Protein AF-A0A949SHT3-F1 (afdb_monomer)

Sequence (248 aa):
MNRPLSLPFLLLLVIAVPVTTPAQQAQDPMMQRMRDAMKKLAQRITDAETQMVNAQAAQLQAEASLKEMTARQEATARQLKDEVTQSKAYKDETQRRIQELEAKLQAKEKSLEQYAEALEKWRQGFEQAKTIALAKEAERIEAVSKALQQERRAAEHERKNREMYALATEILDKYESFGLGTAIMSREPFIGSMRVKFENYINDYGRKVEAAKVKPDAGGSMEPPAAPLPGEAPPVSEPAANVSKPAP

Solvent-accessible surface area (backbone atoms only — not comparable to full-atom values): 15051 Å² total; per-residue (Å²): 138,89,84,82,89,85,86,90,86,91,85,92,85,91,84,91,86,89,88,81,86,80,89,82,73,89,67,58,76,68,60,50,51,52,52,50,50,49,51,53,49,51,48,51,50,53,52,50,52,51,48,50,54,51,51,52,51,50,48,54,51,50,52,50,50,51,55,50,51,51,52,50,51,54,52,50,52,48,52,53,51,52,51,52,52,51,52,50,53,50,50,55,52,48,52,51,51,48,53,53,50,51,53,50,49,54,53,48,51,53,48,48,52,54,50,51,53,48,49,50,51,52,51,51,51,49,52,52,51,50,51,52,51,52,51,50,50,51,52,48,52,51,51,51,52,52,50,52,51,50,52,52,50,50,54,50,49,52,50,28,50,53,51,46,53,55,50,51,50,52,50,51,55,50,50,52,52,48,56,64,57,42,66,76,61,66,86,66,82,85,54,71,71,58,53,54,50,50,53,48,50,52,52,52,51,49,52,50,52,62,66,45,49,84,72,82,68,97,80,67,86,72,73,76,81,79,74,82,80,88,84,79,81,82,82,86,79,85,88,80,88,80,90,84,84,90,85,134

Foldseek 3Di:
DDDDDDDDDDDDDDDDDDDDDDDDDDDDPVVVVVVVVVVVVVVVVVVVVVVVVVVVVVVVVVVVVVVVVVVVVVVVVVVVVVVVVVVVVVVVVVVVVVVVVVVVVVVVVVVVVVVVVVVVVVVVVVVVVVVVVVVVVVVVVVVVVVVVVVVVVVVLLVVLVVQVVVLVVVVVVVVVCCVVVVVVVPPDDDDVVVVVVVVVVCVVSVVSCVVSDDDDPPPPPPPDPDDDDDDDDDDDDDDDDDDDDDDD

Structure (mmCIF, N/CA/C/O backbone):
data_AF-A0A949SHT3-F1
#
_entry.id   AF-A0A949SHT3-F1
#
loop_
_atom_site.group_PDB
_atom_site.id
_atom_site.type_symbol
_atom_site.label_atom_id
_atom_site.label_alt_id
_atom_site.label_comp_id
_atom_site.label_asym_id
_atom_site.label_entity_id
_atom_site.label_seq_id
_atom_site.pdbx_PDB_ins_code
_atom_site.Cartn_x
_atom_site.Cartn_y
_atom_site.Cartn_z
_atom_site.occupancy
_atom_site.B_iso_or_equiv
_atom_site.auth_seq_id
_atom_site.auth_comp_id
_atom_site.auth_asym_id
_atom_site.auth_atom_id
_atom_site.pdbx_PDB_model_num
ATOM 1 N N . MET A 1 1 ? -61.902 25.713 43.209 1.00 40.03 1 MET A N 1
ATOM 2 C CA . MET A 1 1 ? -62.457 25.080 44.423 1.00 40.03 1 MET A CA 1
ATOM 3 C C . MET A 1 1 ? -62.130 25.952 45.612 1.00 40.03 1 MET A C 1
ATOM 5 O O . MET A 1 1 ? -60.984 26.330 45.802 1.00 40.03 1 MET A O 1
ATOM 9 N N . ASN A 1 2 ? -63.190 26.335 46.308 1.00 37.78 2 ASN A N 1
ATOM 10 C CA . ASN A 1 2 ? -63.251 27.364 47.334 1.00 37.78 2 ASN A CA 1
ATOM 11 C C . ASN A 1 2 ? -62.581 26.918 48.636 1.00 37.78 2 ASN A C 1
ATOM 13 O O . ASN A 1 2 ? -62.764 25.766 49.027 1.00 37.78 2 ASN A O 1
ATOM 17 N N . ARG A 1 3 ? -61.948 27.860 49.351 1.00 43.06 3 ARG A N 1
ATOM 18 C CA . ARG A 1 3 ? -62.178 28.098 50.792 1.00 43.06 3 ARG A CA 1
ATOM 19 C C . ARG A 1 3 ? -61.397 29.323 51.304 1.00 43.06 3 ARG A C 1
ATOM 21 O O . ARG A 1 3 ? -60.170 29.285 51.296 1.00 43.06 3 ARG A O 1
ATOM 28 N N . PRO A 1 4 ? -62.083 30.384 51.765 1.00 53.25 4 PRO A N 1
ATOM 29 C CA . PRO A 1 4 ? -61.479 31.468 52.530 1.00 53.25 4 PRO A CA 1
ATOM 30 C C . PRO A 1 4 ? -61.567 31.224 54.051 1.00 53.25 4 PRO A C 1
ATOM 32 O O . PRO A 1 4 ? -62.547 30.680 54.552 1.00 53.25 4 PRO A O 1
ATOM 35 N N . LEU A 1 5 ? -60.487 31.610 54.737 1.00 47.19 5 LEU A N 1
ATOM 36 C CA . LEU A 1 5 ? -60.405 32.458 55.939 1.00 47.19 5 LEU A CA 1
ATOM 37 C C . LEU A 1 5 ? -61.655 32.603 56.847 1.00 47.19 5 LEU A C 1
ATOM 39 O O . LEU A 1 5 ? -62.658 33.129 56.379 1.00 47.19 5 LEU A O 1
ATOM 43 N N . SER A 1 6 ? -61.527 32.318 58.159 1.00 34.62 6 SER A N 1
ATOM 44 C CA . SER A 1 6 ? -62.141 33.124 59.250 1.00 34.62 6 SER A CA 1
ATOM 45 C C . SER A 1 6 ? -61.838 32.597 60.676 1.00 34.62 6 SER A C 1
ATOM 47 O O . SER A 1 6 ? -62.355 31.562 61.091 1.00 34.62 6 SER A O 1
ATOM 49 N N . LEU A 1 7 ? -61.051 33.360 61.439 1.00 38.81 7 LEU A N 1
ATOM 50 C CA . LEU A 1 7 ? -61.211 33.643 62.888 1.00 38.81 7 LEU A CA 1
ATOM 51 C C . LEU A 1 7 ? -62.004 34.982 62.994 1.00 38.81 7 LEU A C 1
ATOM 53 O O . LEU A 1 7 ? -62.161 35.616 61.948 1.00 38.81 7 LEU A O 1
ATOM 57 N N . PRO A 1 8 ? -62.291 35.603 64.163 1.00 59.28 8 PRO A N 1
ATOM 58 C CA . PRO A 1 8 ? -62.768 35.186 65.505 1.00 59.28 8 PRO A CA 1
ATOM 59 C C . PRO A 1 8 ? -63.946 36.085 66.025 1.00 59.28 8 PRO A C 1
ATOM 61 O O . PRO A 1 8 ? -64.179 37.142 65.458 1.00 59.28 8 PRO A O 1
ATOM 64 N N . PHE A 1 9 ? -64.641 35.741 67.128 1.00 36.56 9 PHE A N 1
ATOM 65 C CA . PHE A 1 9 ? -65.381 36.659 68.058 1.00 36.56 9 PHE A CA 1
ATOM 66 C C . PHE A 1 9 ? -66.068 35.789 69.146 1.00 36.56 9 PHE A C 1
ATOM 68 O O . PHE A 1 9 ? -66.702 34.808 68.778 1.00 36.56 9 PHE A O 1
ATOM 75 N N . LEU A 1 10 ? -65.899 35.890 70.474 1.00 32.56 10 LEU A N 1
ATOM 76 C CA . LEU A 1 10 ? -65.920 36.978 71.476 1.00 32.56 10 LEU A CA 1
ATOM 77 C C . LEU A 1 10 ? -67.333 37.494 71.833 1.00 32.56 10 LEU A C 1
ATOM 79 O O . LEU A 1 10 ? -67.873 38.303 71.098 1.00 32.56 10 LEU A O 1
ATOM 83 N N . LEU A 1 11 ? -67.883 37.058 72.983 1.00 34.53 11 LEU A N 1
ATOM 84 C CA . LEU A 1 11 ? -68.642 37.824 74.015 1.00 34.53 11 LEU A CA 1
ATOM 85 C C . LEU A 1 11 ? -69.254 36.815 75.029 1.00 34.53 11 LEU A C 1
ATOM 87 O O . LEU A 1 11 ? -69.928 35.888 74.600 1.00 34.53 11 LEU A O 1
ATOM 91 N N . LEU A 1 12 ? -68.911 36.763 76.326 1.00 29.56 12 LEU A N 1
ATOM 92 C CA . LEU A 1 12 ? -69.086 37.703 77.461 1.00 29.56 12 LEU A CA 1
ATOM 93 C C . LEU A 1 12 ? -70.473 37.615 78.137 1.00 29.56 12 LEU A C 1
ATOM 95 O O . LEU A 1 12 ? -71.438 38.106 77.569 1.00 29.56 12 LEU A O 1
ATOM 99 N N . LEU A 1 13 ? -70.518 37.057 79.366 1.00 34.22 13 LEU A N 1
ATOM 100 C CA . LEU A 1 13 ? -71.330 37.456 80.553 1.00 34.22 13 LEU A CA 1
ATOM 101 C C . LEU A 1 13 ? -71.063 36.434 81.697 1.00 34.22 13 LEU A C 1
ATOM 103 O O . LEU A 1 13 ? -71.426 35.273 81.561 1.00 34.22 13 LEU A O 1
ATOM 107 N N . VAL A 1 14 ? -70.182 36.648 82.685 1.00 39.19 14 VAL A N 1
ATOM 108 C CA . VAL A 1 14 ? -70.292 37.397 83.966 1.00 39.19 14 VAL A CA 1
ATOM 109 C C . VAL A 1 14 ? -71.568 37.133 84.787 1.00 39.19 14 VAL A C 1
ATOM 111 O O . VAL A 1 14 ? -72.645 37.514 84.349 1.00 39.19 14 VAL A O 1
ATOM 114 N N . ILE A 1 15 ? -71.383 36.535 85.984 1.00 40.88 15 ILE A N 1
ATOM 115 C CA . ILE A 1 15 ? -71.994 36.757 87.332 1.00 40.88 15 ILE A CA 1
ATOM 116 C C . ILE A 1 15 ? -71.648 35.491 88.168 1.00 40.88 15 ILE A C 1
ATOM 118 O O . ILE A 1 15 ? -72.120 34.404 87.867 1.00 40.88 15 ILE A O 1
ATOM 122 N N . ALA A 1 16 ? -70.584 35.478 88.983 1.00 35.41 16 ALA A N 1
ATOM 123 C CA . ALA A 1 16 ? -70.500 35.894 90.395 1.00 35.41 16 ALA A CA 1
ATOM 124 C C . ALA A 1 16 ? -71.358 35.058 91.375 1.00 35.41 16 ALA A C 1
ATOM 126 O O . ALA A 1 16 ? -72.564 35.244 91.408 1.00 35.41 16 ALA A O 1
ATOM 127 N N . VAL A 1 17 ? -70.716 34.191 92.183 1.00 41.22 17 VAL A N 1
ATOM 128 C CA . VAL A 1 17 ? -70.760 34.112 93.671 1.00 41.22 17 VAL A CA 1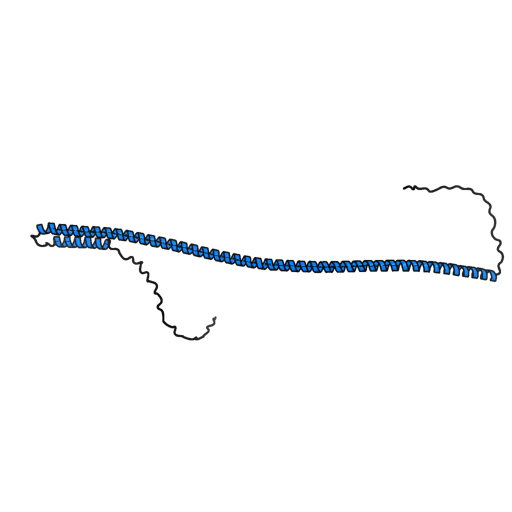
ATOM 129 C C . VAL A 1 17 ? -69.722 33.056 94.142 1.00 41.22 17 VAL A C 1
ATOM 131 O O . VAL A 1 17 ? -69.721 31.941 93.622 1.00 41.22 17 VAL A O 1
ATOM 134 N N . PRO A 1 18 ? -68.816 33.382 95.089 1.00 56.53 18 PRO A N 1
ATOM 135 C CA . PRO A 1 18 ? -67.864 32.449 95.706 1.00 56.53 18 PRO A CA 1
ATOM 136 C C . PRO A 1 18 ? -68.472 31.781 96.956 1.00 56.53 18 PRO A C 1
ATOM 138 O O . PRO A 1 18 ? -69.463 32.291 97.465 1.00 56.53 18 PRO A O 1
ATOM 141 N N . VAL A 1 19 ? -67.862 30.694 97.465 1.00 39.81 19 VAL A N 1
ATOM 142 C CA . VAL A 1 19 ? -67.666 30.349 98.904 1.00 39.81 19 VAL A CA 1
ATOM 143 C C . VAL A 1 19 ? -67.428 28.831 99.103 1.00 39.81 19 VAL A C 1
ATOM 145 O O . VAL A 1 19 ? -68.257 27.987 98.782 1.00 39.81 19 VAL 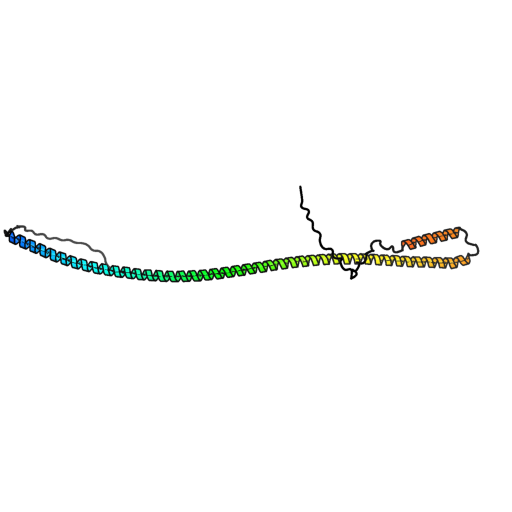A O 1
ATOM 148 N N . THR A 1 20 ? -66.258 28.540 99.691 1.00 34.72 20 THR A N 1
ATOM 149 C CA . THR A 1 20 ? -65.837 27.367 100.500 1.00 34.72 20 THR A CA 1
ATOM 150 C C . THR A 1 20 ? -65.583 25.986 99.873 1.00 34.72 20 THR A C 1
ATOM 152 O O . THR A 1 20 ? -66.475 25.167 99.692 1.00 34.72 20 THR A O 1
ATOM 155 N N . THR A 1 21 ? -64.296 25.656 99.746 1.00 40.47 21 THR A N 1
ATOM 156 C CA . THR A 1 21 ? -63.699 24.382 100.214 1.00 40.47 21 THR A CA 1
ATOM 157 C C . THR A 1 21 ? -63.366 24.481 101.721 1.00 40.47 21 THR A C 1
ATOM 159 O O . THR A 1 21 ? -63.243 25.617 102.184 1.00 40.47 21 THR A O 1
ATOM 162 N N .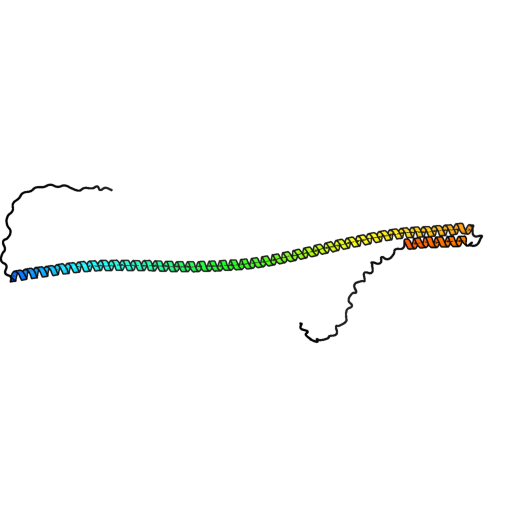 PRO A 1 22 ? -63.050 23.409 102.489 1.00 46.81 22 PRO A N 1
ATOM 163 C CA . PRO A 1 22 ? -63.215 21.961 102.284 1.00 46.81 22 PRO A CA 1
ATOM 164 C C . PRO A 1 22 ? -63.902 21.257 103.490 1.00 46.81 22 PRO A C 1
ATOM 166 O O . PRO A 1 22 ? -63.637 21.575 104.645 1.00 46.81 22 PRO A O 1
ATOM 169 N N . ALA A 1 23 ? -64.702 20.211 103.268 1.00 34.12 23 ALA A N 1
ATOM 170 C CA . ALA A 1 23 ? -65.013 19.254 104.338 1.00 34.12 23 ALA A CA 1
ATOM 171 C C . ALA A 1 23 ? -64.014 18.094 104.258 1.00 34.12 23 ALA A C 1
ATOM 173 O O . ALA A 1 23 ? -64.217 17.093 103.573 1.00 34.12 23 ALA A O 1
ATOM 174 N N . GLN A 1 24 ? -62.888 18.295 104.938 1.00 45.22 24 GLN A N 1
ATOM 175 C CA . GLN A 1 24 ? -61.865 17.298 105.215 1.00 45.22 24 GLN A CA 1
ATOM 176 C C . GLN A 1 24 ? -62.464 16.244 106.159 1.00 45.22 24 GLN A C 1
ATOM 178 O O . GLN A 1 24 ? -62.502 16.427 107.373 1.00 45.22 24 GLN A O 1
ATOM 183 N N . GLN A 1 25 ? -62.970 15.141 105.613 1.00 43.72 25 GLN A N 1
ATOM 184 C CA . GLN A 1 25 ? -63.302 13.971 106.422 1.00 43.72 25 GLN A CA 1
ATOM 185 C C . GLN A 1 25 ? -62.005 13.235 106.753 1.00 43.72 25 GLN A C 1
ATOM 187 O O . GLN A 1 25 ? -61.307 12.753 105.858 1.00 43.72 25 GLN A O 1
ATOM 192 N N . ALA A 1 26 ? -61.685 13.186 108.047 1.00 50.19 26 ALA A N 1
ATOM 193 C CA . ALA A 1 26 ? -60.646 12.342 108.611 1.00 50.19 26 ALA A CA 1
ATOM 194 C C . ALA A 1 26 ? -60.821 10.909 108.084 1.00 50.19 26 ALA A C 1
ATOM 196 O O . ALA A 1 26 ? -61.828 10.253 108.344 1.00 50.19 26 ALA A O 1
ATOM 197 N N . GLN A 1 27 ? -59.864 10.463 107.275 1.00 46.97 27 GLN A N 1
ATOM 198 C CA . GLN A 1 27 ? -59.784 9.094 106.790 1.00 46.97 27 GLN A CA 1
ATOM 199 C C . GLN A 1 27 ? -58.797 8.337 107.661 1.00 46.97 27 GLN A C 1
ATOM 201 O O . GLN A 1 27 ? -57.687 8.812 107.899 1.00 46.97 27 GLN A O 1
ATOM 206 N N . ASP A 1 28 ? -59.188 7.135 108.068 1.00 59.41 28 ASP A N 1
ATOM 207 C CA . ASP A 1 28 ? -58.279 6.166 108.657 1.00 59.41 28 ASP A CA 1
ATOM 208 C C . ASP A 1 28 ? -57.013 6.011 107.791 1.00 59.41 28 ASP A C 1
ATOM 210 O O . ASP A 1 28 ? -57.121 5.769 106.579 1.00 59.41 28 ASP A O 1
ATOM 214 N N . PRO A 1 29 ? -55.805 6.079 108.382 1.00 67.62 29 PRO A N 1
ATOM 215 C CA . PRO A 1 29 ? -54.542 5.967 107.647 1.00 67.62 29 PRO A CA 1
ATOM 216 C C . PRO A 1 29 ? -54.394 4.629 106.895 1.00 67.62 29 PRO A C 1
ATOM 218 O O . PRO A 1 29 ? -53.636 4.532 105.929 1.00 67.62 29 PRO A O 1
ATOM 221 N N . MET A 1 30 ? -55.149 3.596 107.285 1.00 66.06 30 MET A N 1
ATOM 222 C CA . MET A 1 30 ? -55.217 2.303 106.594 1.00 66.06 30 MET A CA 1
ATOM 223 C C . MET A 1 30 ? -56.091 2.346 105.324 1.00 66.06 30 MET A C 1
ATOM 225 O O . MET A 1 30 ? -55.726 1.760 104.304 1.00 66.06 30 MET A O 1
ATOM 229 N N . MET A 1 31 ? -57.200 3.092 105.339 1.00 68.31 31 MET A N 1
ATOM 230 C CA . MET A 1 31 ? -58.106 3.233 104.189 1.00 68.31 31 MET A CA 1
ATOM 231 C C . MET A 1 31 ? -57.528 4.141 103.096 1.00 68.31 31 MET A C 1
ATOM 233 O O . MET A 1 31 ? -57.789 3.911 101.915 1.00 68.31 31 MET A O 1
ATOM 237 N N . GLN A 1 32 ? -56.704 5.132 103.456 1.00 75.31 32 GLN A N 1
ATOM 238 C CA . GLN A 1 32 ? -55.932 5.925 102.487 1.00 75.31 32 GLN A CA 1
ATOM 239 C C . GLN A 1 32 ? -54.897 5.075 101.753 1.00 75.31 32 GLN A C 1
ATOM 241 O O . GLN A 1 32 ? -54.869 5.080 100.526 1.00 75.31 32 GLN A O 1
ATOM 246 N N . ARG A 1 33 ? -54.137 4.246 102.480 1.00 76.19 33 ARG A N 1
ATOM 247 C CA . ARG A 1 33 ? -53.168 3.318 101.877 1.00 76.19 33 ARG A CA 1
ATOM 248 C C . ARG A 1 33 ? -53.819 2.319 100.922 1.00 76.19 33 ARG A C 1
ATOM 250 O O . ARG A 1 33 ? -53.248 2.041 99.876 1.00 76.19 33 ARG A O 1
ATOM 257 N N . MET A 1 34 ? -55.015 1.816 101.239 1.00 78.56 34 MET A N 1
ATOM 258 C CA . MET A 1 34 ? -55.782 0.937 100.344 1.00 78.56 34 MET A CA 1
ATOM 259 C C . MET A 1 34 ? -56.233 1.671 99.072 1.00 78.56 34 MET A C 1
ATOM 261 O O . MET A 1 34 ? -56.155 1.127 97.972 1.00 78.56 34 MET A O 1
ATOM 265 N N . ARG A 1 35 ? -56.670 2.929 99.203 1.00 83.75 35 ARG A N 1
ATOM 266 C CA . ARG A 1 35 ? -57.088 3.767 98.070 1.00 83.75 35 ARG A CA 1
ATOM 267 C C . ARG A 1 35 ? -55.906 4.138 97.175 1.00 83.75 35 ARG A C 1
ATOM 269 O O . ARG A 1 35 ? -56.034 4.103 95.955 1.00 83.75 35 ARG A O 1
ATOM 276 N N . ASP A 1 36 ? -54.756 4.427 97.770 1.00 85.19 36 ASP A N 1
ATOM 277 C CA . ASP A 1 36 ? -53.511 4.693 97.052 1.00 85.19 36 ASP A CA 1
ATOM 278 C C . ASP A 1 36 ? -52.949 3.419 96.408 1.00 85.19 36 ASP A C 1
ATOM 280 O O . ASP A 1 36 ? -52.475 3.469 95.275 1.00 85.19 36 ASP A O 1
ATOM 284 N N . ALA A 1 37 ? -53.080 2.258 97.059 1.00 83.81 37 ALA A N 1
ATOM 285 C CA . ALA A 1 37 ? -52.755 0.961 96.466 1.00 83.81 37 ALA A CA 1
ATOM 286 C C . ALA A 1 37 ? -53.654 0.645 95.259 1.00 83.81 37 ALA A C 1
ATOM 288 O O . ALA A 1 37 ? -53.146 0.230 94.221 1.00 83.81 37 ALA A O 1
ATOM 289 N N . MET A 1 38 ? -54.960 0.914 95.353 1.00 84.31 38 MET A N 1
ATOM 290 C CA . MET A 1 38 ? -55.909 0.782 94.240 1.00 84.31 38 MET A CA 1
ATOM 291 C C . MET A 1 38 ? -55.598 1.745 93.091 1.00 84.31 38 MET A C 1
ATOM 293 O O . MET A 1 38 ? -55.565 1.318 91.942 1.00 84.31 38 MET A O 1
ATOM 297 N N . LYS A 1 39 ? -55.291 3.018 93.373 1.00 89.00 39 LYS A N 1
ATOM 298 C CA . LYS A 1 39 ? -54.858 3.984 92.345 1.00 89.00 39 LYS A CA 1
ATOM 299 C C . LYS A 1 39 ? -53.576 3.540 91.648 1.00 89.00 39 LYS A C 1
ATOM 301 O O . LYS A 1 39 ? -53.482 3.637 90.431 1.00 89.00 39 LYS A O 1
ATOM 306 N N . LYS A 1 40 ? -52.612 3.016 92.407 1.00 90.31 40 LYS A N 1
ATOM 307 C CA . LYS A 1 40 ? -51.340 2.514 91.879 1.00 90.31 40 LYS A CA 1
ATOM 308 C C . LYS A 1 40 ? -51.527 1.241 91.047 1.00 90.31 40 LYS A C 1
ATOM 310 O O . LYS A 1 40 ? -50.823 1.056 90.060 1.00 90.31 40 LYS A O 1
ATOM 315 N N . LEU A 1 41 ? -52.480 0.381 91.416 1.00 88.19 41 LEU A N 1
ATOM 316 C CA . LEU A 1 41 ? -52.864 -0.792 90.628 1.00 88.19 41 LEU A CA 1
ATOM 317 C C . LEU A 1 41 ? -53.583 -0.383 89.333 1.00 88.19 41 LEU A C 1
ATOM 319 O O . LEU A 1 41 ? -53.244 -0.890 88.272 1.00 88.19 41 LEU A O 1
ATOM 323 N N . ALA A 1 42 ? -54.509 0.577 89.408 1.00 87.94 42 ALA A N 1
ATOM 324 C CA . ALA A 1 42 ? -55.195 1.135 88.246 1.00 87.94 42 ALA A CA 1
ATOM 325 C C . ALA A 1 42 ? -54.208 1.809 87.280 1.00 87.94 42 ALA A C 1
ATOM 327 O O . ALA A 1 42 ? -54.247 1.527 86.090 1.00 87.94 42 ALA A O 1
ATOM 328 N N . GLN A 1 43 ? -53.258 2.599 87.797 1.00 90.75 43 GLN A N 1
ATOM 329 C CA . GLN A 1 43 ? -52.161 3.163 87.002 1.00 90.75 43 GLN A CA 1
ATOM 330 C C . GLN A 1 43 ? -51.341 2.070 86.323 1.00 90.75 43 GLN A C 1
ATOM 332 O O . GLN A 1 43 ? -51.116 2.157 85.128 1.00 90.75 43 GLN A O 1
ATOM 337 N N . ARG A 1 44 ? -50.975 0.994 87.033 1.00 90.94 44 ARG A N 1
ATOM 338 C CA . ARG A 1 44 ? -50.256 -0.132 86.417 1.00 90.94 44 ARG A CA 1
ATOM 339 C C . ARG A 1 44 ? -51.045 -0.833 85.314 1.00 90.94 44 ARG A C 1
ATOM 341 O O . ARG A 1 44 ? -50.423 -1.286 84.361 1.00 90.94 44 ARG A O 1
ATOM 348 N N . ILE A 1 45 ? -52.368 -0.943 85.433 1.00 90.75 45 ILE A N 1
ATOM 349 C CA . ILE A 1 45 ? -53.217 -1.530 84.386 1.00 90.75 45 ILE A CA 1
ATOM 350 C C . ILE A 1 45 ? -53.251 -0.608 83.166 1.00 90.75 45 ILE A C 1
ATOM 352 O O . ILE A 1 45 ? -52.985 -1.070 82.064 1.00 90.75 45 ILE A O 1
ATOM 356 N N . THR A 1 46 ? -53.480 0.692 83.358 1.00 90.19 46 THR A N 1
ATOM 357 C CA . THR A 1 46 ? -53.477 1.667 82.257 1.00 90.19 46 THR A CA 1
ATOM 358 C C . THR A 1 46 ? -52.101 1.782 81.598 1.00 90.19 46 THR A C 1
ATOM 360 O O . THR A 1 46 ? -52.009 1.839 80.373 1.00 90.19 46 THR A O 1
ATOM 363 N N . ASP A 1 47 ? -51.021 1.757 82.381 1.00 92.38 47 ASP A N 1
ATOM 364 C CA . ASP A 1 47 ? -49.644 1.750 81.882 1.00 92.38 47 ASP A CA 1
ATOM 365 C C . ASP A 1 47 ? -49.360 0.470 81.082 1.00 92.38 47 ASP A C 1
ATOM 367 O O . ASP A 1 47 ? -48.770 0.540 80.005 1.00 92.38 47 ASP A O 1
ATOM 371 N N . ALA A 1 48 ? -49.810 -0.696 81.563 1.00 90.19 48 ALA A N 1
ATOM 372 C CA . ALA A 1 48 ? -49.655 -1.972 80.864 1.00 90.19 48 ALA A CA 1
ATOM 373 C C . ALA A 1 48 ? -50.484 -2.041 79.568 1.00 90.19 48 ALA A C 1
ATOM 375 O O . ALA A 1 48 ? -49.979 -2.508 78.547 1.00 90.19 48 ALA A O 1
ATOM 376 N N . GLU A 1 49 ? -51.720 -1.536 79.569 1.00 90.00 49 GLU A N 1
ATOM 377 C CA . GLU A 1 49 ? -52.557 -1.419 78.367 1.00 90.00 49 GLU A CA 1
ATOM 378 C C . GLU A 1 49 ? -51.926 -0.469 77.344 1.00 90.00 49 GLU A C 1
ATOM 380 O O . GLU A 1 49 ? -51.803 -0.812 76.168 1.00 90.00 49 GLU A O 1
ATOM 385 N N . THR A 1 50 ? -51.435 0.688 77.796 1.00 91.81 50 THR A N 1
ATOM 386 C CA . THR A 1 50 ? -50.737 1.657 76.939 1.00 91.81 50 THR A CA 1
ATOM 387 C C . THR A 1 50 ? -49.460 1.052 76.353 1.00 91.81 50 THR A C 1
ATOM 389 O O . THR A 1 50 ? -49.169 1.238 75.173 1.00 91.81 50 THR A O 1
ATOM 392 N N . GLN A 1 51 ? -48.707 0.275 77.139 1.00 91.44 51 GLN A N 1
ATOM 393 C CA . GLN A 1 51 ? -47.530 -0.449 76.655 1.00 91.44 51 GLN A CA 1
ATOM 394 C C . GLN A 1 51 ? -47.883 -1.530 75.629 1.00 91.44 51 GLN A C 1
ATOM 396 O O . GLN A 1 51 ? -47.172 -1.639 74.633 1.00 91.44 51 GLN A O 1
ATOM 401 N N . MET A 1 52 ? -48.968 -2.292 75.809 1.00 90.31 52 MET A N 1
ATOM 402 C CA . MET A 1 52 ? -49.413 -3.267 74.804 1.00 90.31 52 MET A CA 1
ATOM 403 C C . MET A 1 52 ? -49.832 -2.595 73.496 1.00 90.31 52 MET A C 1
ATOM 405 O O . MET A 1 52 ? -49.411 -3.041 72.431 1.00 90.31 52 MET A O 1
ATOM 409 N N . VAL A 1 53 ? -50.607 -1.508 73.561 1.00 89.88 53 VAL A N 1
ATOM 410 C CA . VAL A 1 53 ? -51.019 -0.751 72.367 1.00 89.88 53 VAL A CA 1
ATOM 411 C C . VAL A 1 53 ? -49.798 -0.174 71.648 1.00 89.88 53 VAL A C 1
ATOM 413 O O . VAL A 1 53 ? -49.670 -0.318 70.433 1.00 89.88 53 VAL A O 1
ATOM 416 N N . ASN A 1 54 ? -48.852 0.403 72.392 1.00 92.25 54 ASN A N 1
ATOM 417 C CA . ASN A 1 54 ? -47.608 0.923 71.827 1.00 92.25 54 ASN A CA 1
ATOM 418 C C . ASN A 1 54 ? -46.729 -0.186 71.231 1.00 92.25 54 ASN A C 1
ATOM 420 O O . ASN A 1 54 ? -46.150 0.006 70.164 1.00 92.25 54 ASN A O 1
ATOM 424 N N . ALA A 1 55 ? -46.641 -1.352 71.875 1.00 90.94 55 ALA A N 1
ATOM 425 C CA . ALA A 1 55 ? -45.893 -2.498 71.362 1.00 90.94 55 ALA A CA 1
ATOM 426 C C . ALA A 1 55 ? -46.528 -3.071 70.085 1.00 90.94 55 ALA A C 1
ATOM 428 O O . ALA A 1 55 ? -45.809 -3.412 69.148 1.00 90.94 55 ALA A O 1
ATOM 429 N N . GLN A 1 56 ? -47.860 -3.124 70.011 1.00 91.88 56 GLN A N 1
ATOM 430 C CA . GLN A 1 56 ? -48.583 -3.571 68.821 1.00 91.88 56 GLN A CA 1
ATOM 431 C C . GLN A 1 56 ? -48.428 -2.575 67.662 1.00 91.88 56 GLN A C 1
ATOM 433 O O . GLN A 1 56 ? -48.172 -2.981 66.528 1.00 91.88 56 GLN A O 1
ATOM 438 N N . ALA A 1 57 ? -48.496 -1.270 67.943 1.00 90.62 57 ALA A N 1
ATOM 439 C CA . ALA A 1 57 ? -48.210 -0.226 66.960 1.00 90.62 57 ALA A CA 1
ATOM 440 C C . ALA A 1 57 ? -46.752 -0.290 66.463 1.00 90.62 57 ALA A C 1
ATOM 442 O O . ALA A 1 57 ? -46.505 -0.206 65.259 1.00 90.62 57 ALA A O 1
ATOM 443 N N . ALA A 1 58 ? -45.793 -0.516 67.367 1.00 92.38 58 ALA A N 1
ATOM 444 C CA . ALA A 1 58 ? -44.384 -0.689 67.022 1.00 92.38 58 ALA A CA 1
ATOM 445 C C 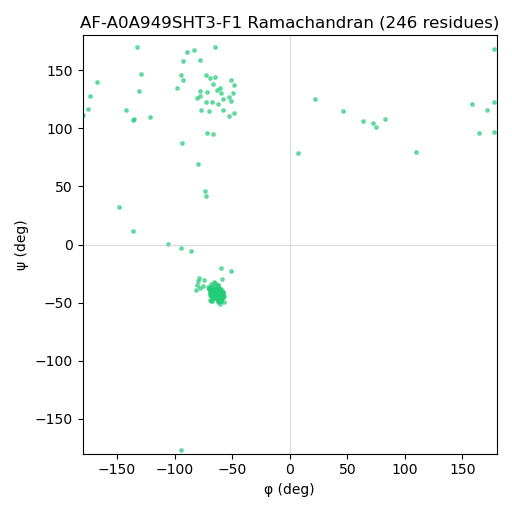. ALA A 1 58 ? -44.136 -1.956 66.183 1.00 92.38 58 ALA A C 1
ATOM 447 O O . ALA A 1 58 ? -43.349 -1.907 65.241 1.00 92.38 58 ALA A O 1
ATOM 448 N N . GLN A 1 59 ? -44.827 -3.069 66.465 1.00 92.00 59 GLN A N 1
ATOM 449 C CA . GLN A 1 59 ? -44.763 -4.284 65.643 1.00 92.00 59 GLN A CA 1
ATOM 450 C C . GLN A 1 59 ? -45.314 -4.054 64.237 1.00 92.00 59 GLN A C 1
ATOM 452 O O . GLN A 1 59 ? -44.649 -4.406 63.268 1.00 92.00 59 GLN A O 1
ATOM 457 N N . LEU A 1 60 ? -46.470 -3.400 64.102 1.00 92.31 60 LEU A N 1
ATOM 458 C CA . LEU A 1 60 ? -47.041 -3.065 62.793 1.00 92.31 60 LEU A CA 1
ATOM 459 C C . LEU A 1 60 ? -46.106 -2.157 61.978 1.00 92.31 60 LEU A C 1
ATOM 461 O O . LEU A 1 60 ? -45.933 -2.363 60.776 1.00 92.31 60 LEU A O 1
ATOM 465 N N . GLN A 1 61 ? -45.457 -1.183 62.622 1.00 92.88 61 GLN A N 1
ATOM 466 C CA . GLN A 1 61 ? -44.488 -0.300 61.969 1.00 92.88 61 GLN A CA 1
ATOM 467 C C . GLN A 1 61 ? -43.182 -1.031 61.600 1.00 92.88 61 GLN A C 1
ATOM 469 O O . GLN A 1 61 ? -42.622 -0.805 60.523 1.00 92.88 61 GLN A O 1
ATOM 474 N N . ALA A 1 62 ? -42.709 -1.945 62.451 1.00 91.81 62 ALA A N 1
ATOM 475 C CA . ALA A 1 62 ? -41.566 -2.807 62.160 1.00 91.81 62 ALA A CA 1
ATOM 476 C C . ALA A 1 62 ? -41.861 -3.773 60.998 1.00 91.81 62 ALA A C 1
ATOM 478 O O . ALA A 1 62 ? -41.053 -3.900 60.084 1.00 91.81 62 ALA A O 1
ATOM 479 N N . GLU A 1 63 ? -43.039 -4.395 60.961 1.00 93.56 63 GLU A N 1
ATOM 480 C CA . GLU A 1 63 ? -43.455 -5.251 59.846 1.00 93.56 63 GLU A CA 1
ATOM 481 C C . GLU A 1 63 ? -43.618 -4.464 58.541 1.00 93.56 63 GLU A C 1
ATOM 483 O O . GLU A 1 63 ? -43.214 -4.945 57.481 1.00 93.56 63 GLU A O 1
ATOM 488 N N . ALA A 1 64 ? -44.175 -3.250 58.598 1.00 93.56 64 ALA A N 1
ATOM 489 C CA . ALA A 1 64 ? -44.291 -2.376 57.433 1.00 93.56 64 ALA A CA 1
ATOM 490 C C . ALA A 1 64 ? -42.910 -1.973 56.889 1.00 93.56 64 ALA A C 1
ATOM 492 O O . ALA A 1 64 ? -42.670 -2.083 55.687 1.00 93.56 64 ALA A O 1
ATOM 493 N N . SER A 1 65 ? -41.980 -1.583 57.766 1.00 93.44 65 SER A N 1
ATOM 494 C CA . SER A 1 65 ? -40.612 -1.228 57.365 1.00 93.44 65 SER A CA 1
ATOM 495 C C . SER A 1 65 ? -39.808 -2.426 56.853 1.00 93.44 65 SER A C 1
ATOM 497 O O . SER A 1 65 ? -39.077 -2.282 55.876 1.00 93.44 65 SER A O 1
ATOM 499 N N . LEU A 1 66 ? -39.977 -3.625 57.421 1.00 93.44 66 LEU A N 1
ATOM 500 C CA . LEU A 1 66 ? -39.371 -4.850 56.890 1.00 93.44 66 LEU A CA 1
ATOM 501 C C . LEU A 1 66 ? -39.913 -5.186 55.496 1.00 93.44 66 LEU A C 1
ATOM 503 O O . LEU A 1 66 ? -39.132 -5.484 54.592 1.00 93.44 66 LEU A O 1
ATOM 507 N N . LYS A 1 67 ? -41.231 -5.088 55.283 1.00 95.75 67 LYS A N 1
ATOM 508 C CA . LYS A 1 67 ? -41.846 -5.273 53.957 1.00 95.75 67 LYS A CA 1
ATOM 509 C C . LYS A 1 67 ? -41.339 -4.243 52.945 1.00 95.75 67 LYS A C 1
ATOM 511 O O . LYS A 1 67 ? -41.041 -4.595 51.810 1.00 95.75 67 LYS A O 1
ATOM 516 N N . GLU A 1 68 ? -41.183 -2.987 53.350 1.00 95.75 68 GLU A N 1
ATOM 517 C CA . GLU A 1 68 ? -40.641 -1.945 52.476 1.00 95.75 68 GLU A CA 1
ATOM 518 C C . GLU A 1 68 ? -39.157 -2.173 52.145 1.00 95.75 68 GLU A C 1
ATOM 520 O O . GLU A 1 68 ? -38.759 -2.073 50.985 1.00 95.75 68 GLU A O 1
ATOM 525 N N . MET A 1 69 ? -38.331 -2.520 53.136 1.00 92.69 69 MET A N 1
ATOM 526 C CA . MET A 1 69 ? -36.906 -2.794 52.930 1.00 92.69 69 MET A CA 1
ATOM 527 C C . MET A 1 69 ? -36.682 -4.036 52.066 1.00 92.69 69 MET A C 1
ATOM 529 O O . MET A 1 69 ? -35.832 -4.006 51.179 1.00 92.69 69 MET A O 1
ATOM 533 N N . THR A 1 70 ? -37.460 -5.101 52.274 1.00 95.00 70 THR A N 1
ATOM 534 C CA . THR A 1 70 ? -37.408 -6.302 51.424 1.00 95.00 70 THR A CA 1
ATOM 535 C C . THR A 1 70 ? -37.853 -5.997 49.995 1.00 95.00 70 THR A C 1
ATOM 537 O O . THR A 1 70 ? -37.134 -6.338 49.059 1.00 95.00 70 THR A O 1
ATOM 540 N N . ALA A 1 71 ? -38.944 -5.248 49.802 1.00 96.00 71 ALA A N 1
ATOM 541 C CA . ALA A 1 71 ? -39.370 -4.809 48.472 1.00 96.00 71 ALA A CA 1
ATOM 542 C C . ALA A 1 71 ? -38.305 -3.943 47.770 1.00 96.00 71 ALA A C 1
ATOM 544 O O . ALA A 1 71 ? -38.040 -4.124 46.580 1.00 96.00 71 ALA A O 1
ATOM 545 N N . ARG A 1 72 ? -37.646 -3.032 48.501 1.00 95.19 72 ARG A N 1
ATOM 546 C CA . ARG A 1 72 ? -36.533 -2.225 47.974 1.00 95.19 72 ARG A CA 1
ATOM 547 C C . ARG A 1 72 ? -35.321 -3.085 47.615 1.00 95.19 72 ARG A C 1
ATOM 549 O O . ARG A 1 72 ? -34.741 -2.863 46.559 1.00 95.19 72 ARG A O 1
ATOM 556 N N . GLN A 1 73 ? -34.953 -4.061 48.446 1.00 94.69 73 GLN A N 1
ATOM 557 C CA . GLN A 1 73 ? -33.855 -4.993 48.156 1.00 94.69 73 GLN A CA 1
ATOM 558 C C . GLN A 1 73 ? -34.142 -5.857 46.929 1.00 94.69 73 GLN A C 1
ATOM 560 O O . GLN A 1 73 ? -33.257 -6.068 46.105 1.00 94.69 73 GLN A O 1
ATOM 565 N N . GLU A 1 74 ? -35.372 -6.340 46.766 1.00 95.94 74 GLU A N 1
ATOM 566 C CA . GLU A 1 74 ? -35.754 -7.087 45.570 1.00 95.94 74 GLU A CA 1
ATOM 567 C C . GLU A 1 74 ? -35.730 -6.206 44.318 1.00 95.94 74 GLU A C 1
ATOM 569 O O . GLU A 1 74 ? -35.257 -6.647 43.269 1.00 95.94 74 GLU A O 1
ATOM 574 N N . ALA A 1 75 ? -36.198 -4.959 44.415 1.00 96.25 75 ALA A N 1
ATOM 575 C CA . ALA A 1 75 ? -36.167 -4.010 43.307 1.00 96.25 75 ALA A CA 1
ATOM 576 C C . ALA A 1 75 ? -34.729 -3.677 42.878 1.00 96.25 75 ALA A C 1
ATOM 578 O O . ALA A 1 75 ? -34.416 -3.748 41.689 1.00 96.25 75 ALA A O 1
ATOM 579 N N . THR A 1 76 ? -33.833 -3.390 43.827 1.00 95.19 76 THR A N 1
ATOM 580 C CA . THR A 1 76 ? -32.419 -3.130 43.520 1.00 95.19 76 THR A CA 1
ATOM 581 C C . THR A 1 76 ? -31.717 -4.383 43.010 1.00 95.19 76 THR A C 1
ATOM 583 O O . THR A 1 76 ? -30.959 -4.300 42.049 1.00 95.19 76 THR A O 1
ATOM 586 N N . ALA A 1 77 ? -32.007 -5.565 43.563 1.00 96.38 77 ALA A N 1
ATOM 587 C CA . ALA A 1 77 ? -31.457 -6.827 43.069 1.00 96.38 77 ALA A CA 1
ATOM 588 C C . ALA A 1 77 ? -31.887 -7.129 41.623 1.00 96.38 77 ALA A C 1
ATOM 590 O O . ALA A 1 77 ? -31.098 -7.685 40.856 1.00 96.38 77 ALA A O 1
ATOM 591 N N . ARG A 1 78 ? -33.115 -6.760 41.233 1.00 96.69 78 ARG A N 1
ATOM 592 C CA . ARG A 1 78 ? -33.577 -6.846 39.837 1.00 96.69 78 ARG A CA 1
ATOM 593 C C . ARG A 1 78 ? -32.828 -5.856 38.945 1.00 96.69 78 ARG A C 1
ATOM 595 O O . ARG A 1 78 ? -32.256 -6.286 37.952 1.00 96.69 78 ARG A O 1
ATOM 602 N N . GLN A 1 79 ? -32.727 -4.589 39.348 1.00 96.56 79 GLN A N 1
ATOM 603 C CA . GLN A 1 79 ? -31.981 -3.566 38.601 1.00 96.56 79 GLN A CA 1
ATOM 604 C C . GLN A 1 79 ? -30.510 -3.948 38.391 1.00 96.56 79 GLN A C 1
ATOM 606 O O . GLN A 1 79 ? -30.012 -3.874 37.274 1.00 96.56 79 GLN A O 1
ATOM 611 N N . LEU A 1 80 ? -29.831 -4.435 39.435 1.00 96.19 80 LEU A N 1
ATOM 612 C CA . LEU A 1 80 ? -28.451 -4.918 39.345 1.00 96.19 80 LEU A CA 1
ATOM 613 C C . LEU A 1 80 ? -28.316 -6.101 38.381 1.00 96.19 80 LEU A C 1
ATOM 615 O O . LEU A 1 80 ? -27.346 -6.172 37.631 1.00 96.19 80 LEU A O 1
ATOM 619 N N . LYS A 1 81 ? -29.272 -7.038 38.377 1.00 97.00 81 LYS A N 1
ATOM 620 C CA . LYS A 1 81 ? -29.267 -8.139 37.403 1.00 97.00 81 LYS A CA 1
ATOM 621 C C . LYS A 1 81 ? -29.427 -7.612 35.980 1.00 97.00 81 LYS A C 1
ATOM 623 O O . LYS A 1 81 ? -28.651 -8.015 35.114 1.00 97.00 81 LYS A O 1
ATOM 628 N N . ASP A 1 82 ? -30.364 -6.699 35.757 1.00 96.31 82 ASP A N 1
ATOM 629 C CA . ASP A 1 82 ? -30.609 -6.114 34.441 1.00 96.31 82 ASP A CA 1
ATOM 630 C C . ASP A 1 82 ? -29.377 -5.337 33.947 1.00 96.31 82 ASP A C 1
ATOM 632 O O . ASP A 1 82 ? -28.885 -5.613 32.852 1.00 96.31 82 ASP A O 1
ATOM 636 N N . GLU A 1 83 ? -28.779 -4.473 34.772 1.00 95.31 83 GLU A N 1
ATOM 637 C CA . GLU A 1 83 ? -27.542 -3.751 34.433 1.00 95.31 83 GLU A CA 1
ATOM 638 C C . GLU A 1 83 ? -26.368 -4.693 34.148 1.00 95.31 83 GLU A C 1
ATOM 640 O O . GLU A 1 83 ? -25.621 -4.483 33.191 1.00 95.31 83 GLU A O 1
ATOM 645 N N . VAL A 1 84 ? -26.203 -5.768 34.927 1.00 96.88 84 VAL A N 1
ATOM 646 C CA . VAL A 1 84 ? -25.149 -6.763 34.677 1.00 96.88 84 VAL A CA 1
ATOM 647 C C . VAL A 1 84 ? -25.377 -7.474 33.343 1.00 96.88 84 VAL A C 1
ATOM 649 O O . VAL A 1 84 ? -24.414 -7.698 32.606 1.00 96.88 84 VAL A O 1
ATOM 652 N N . THR A 1 85 ? -26.620 -7.828 33.004 1.00 96.62 85 THR A N 1
ATOM 653 C CA . THR A 1 85 ? -26.922 -8.450 31.704 1.00 96.62 85 THR A CA 1
ATOM 654 C C . THR A 1 85 ? -26.686 -7.489 30.542 1.00 96.62 85 THR A C 1
ATOM 656 O O . THR A 1 85 ? -26.043 -7.875 29.566 1.00 96.62 85 THR A O 1
ATOM 659 N N . GLN A 1 86 ? -27.100 -6.226 30.670 1.00 96.50 86 GLN A N 1
ATOM 660 C CA . GLN A 1 86 ? -26.860 -5.195 29.660 1.00 96.50 86 GLN A CA 1
ATOM 661 C C . GLN A 1 86 ? -25.367 -4.907 29.494 1.00 96.50 86 GLN A C 1
ATOM 663 O O . GLN A 1 86 ? -24.875 -4.855 28.371 1.00 96.50 86 GLN A O 1
ATOM 668 N N . SER A 1 87 ? -24.618 -4.783 30.591 1.00 94.88 87 SER A N 1
ATOM 669 C CA . SER A 1 87 ? -23.172 -4.548 30.551 1.00 94.88 87 SER A CA 1
ATOM 670 C C . SER A 1 87 ? -22.429 -5.699 29.874 1.00 94.88 87 SER A C 1
ATOM 672 O O . SER A 1 87 ? -21.528 -5.459 29.072 1.00 94.88 87 SER A O 1
ATOM 674 N N . LYS A 1 88 ? -22.819 -6.953 30.143 1.00 96.50 88 LYS A N 1
ATOM 675 C CA . LYS A 1 88 ? -22.263 -8.122 29.444 1.00 96.50 88 LYS A CA 1
ATOM 676 C C . LYS A 1 88 ? -22.568 -8.079 27.948 1.00 96.50 88 LYS A C 1
ATOM 678 O O . LYS A 1 88 ? -21.642 -8.205 27.156 1.00 96.50 88 LYS A O 1
ATOM 683 N N . ALA A 1 89 ? -23.818 -7.810 27.568 1.00 96.31 89 ALA A N 1
ATOM 684 C CA . ALA A 1 89 ? -24.202 -7.688 26.163 1.00 96.31 89 ALA A CA 1
ATOM 685 C C . ALA A 1 89 ? -23.418 -6.575 25.441 1.00 96.31 89 ALA A C 1
ATOM 687 O O . ALA A 1 89 ? -22.889 -6.802 24.355 1.00 96.31 89 ALA A O 1
ATOM 688 N N . TYR A 1 90 ? -23.260 -5.407 26.074 1.00 95.81 90 TYR A N 1
ATOM 689 C CA . TYR A 1 90 ? -22.457 -4.303 25.541 1.00 95.81 90 TYR A CA 1
ATOM 690 C C . TYR A 1 90 ? -20.980 -4.667 25.390 1.00 95.81 90 TYR A C 1
ATOM 692 O O . TYR A 1 90 ? -20.361 -4.299 24.391 1.00 95.81 90 TYR A O 1
ATOM 700 N N . LYS A 1 91 ? -20.396 -5.378 26.362 1.00 96.50 91 LYS A N 1
ATOM 701 C CA . LYS A 1 91 ? -19.005 -5.847 26.277 1.00 96.50 91 LYS A CA 1
ATOM 702 C C . LYS A 1 91 ? -18.823 -6.822 25.123 1.00 96.50 91 LYS A C 1
ATOM 704 O O . LYS A 1 91 ? -17.887 -6.649 24.350 1.00 96.50 91 LYS A O 1
ATOM 709 N N . ASP A 1 92 ? -19.729 -7.781 24.969 1.00 96.44 92 ASP A N 1
ATOM 710 C CA . ASP A 1 92 ? -19.669 -8.763 23.885 1.00 96.44 92 ASP A CA 1
ATOM 711 C C . ASP A 1 92 ? -19.832 -8.095 22.514 1.00 96.44 92 ASP A C 1
ATOM 713 O O . ASP A 1 92 ? -19.087 -8.392 21.579 1.00 96.44 92 ASP A O 1
ATOM 717 N N . GLU A 1 93 ? -20.766 -7.150 22.385 1.00 96.69 93 GLU A N 1
ATOM 718 C CA . GLU A 1 93 ? -20.952 -6.385 21.152 1.00 96.69 93 GLU A CA 1
ATOM 719 C C . GLU A 1 93 ? -19.730 -5.517 20.831 1.00 96.69 93 GLU A C 1
ATOM 721 O O . GLU A 1 93 ? -19.252 -5.508 19.696 1.00 96.69 93 GLU A O 1
ATOM 726 N N . THR A 1 94 ? -19.187 -4.821 21.830 1.00 96.31 94 THR A N 1
ATOM 727 C CA . THR A 1 94 ? -17.991 -3.988 21.663 1.00 96.31 94 THR A CA 1
ATOM 728 C C . THR A 1 94 ? -16.793 -4.843 21.269 1.00 96.31 94 THR A C 1
ATOM 730 O O . THR A 1 94 ? -16.078 -4.486 20.338 1.00 96.31 94 THR A O 1
ATOM 733 N N . GLN A 1 95 ? -16.613 -6.008 21.896 1.00 97.38 95 GLN A N 1
ATOM 734 C CA . GLN A 1 95 ? -15.539 -6.938 21.562 1.00 97.38 95 GLN A CA 1
ATOM 735 C C . GLN A 1 95 ? -15.660 -7.446 20.121 1.00 97.38 95 GLN A C 1
ATOM 737 O O . GLN A 1 95 ? -14.664 -7.490 19.401 1.00 97.38 95 GLN A O 1
ATOM 742 N N . ARG A 1 96 ? -16.878 -7.768 19.663 1.00 97.25 96 ARG A N 1
ATOM 743 C CA . ARG A 1 96 ? -17.128 -8.143 18.261 1.00 97.25 96 ARG A CA 1
ATOM 744 C C . ARG A 1 96 ? -16.794 -7.004 17.302 1.00 97.25 96 ARG A C 1
ATOM 746 O O . ARG A 1 96 ? -16.140 -7.242 16.292 1.00 97.25 96 ARG A O 1
ATOM 753 N N . ARG A 1 97 ? -17.198 -5.770 17.623 1.00 97.12 97 ARG A N 1
ATOM 754 C CA . ARG A 1 97 ? -16.882 -4.587 16.806 1.00 97.12 97 ARG A CA 1
ATOM 755 C C . ARG A 1 97 ? -15.378 -4.322 16.751 1.00 97.12 97 ARG A C 1
ATOM 757 O O . ARG A 1 97 ? -14.875 -4.003 15.681 1.00 97.12 97 ARG A O 1
ATOM 764 N N . ILE A 1 98 ? -14.665 -4.476 17.867 1.00 97.25 98 ILE A N 1
ATOM 765 C CA . ILE A 1 98 ? -13.201 -4.349 17.914 1.00 97.25 98 ILE A CA 1
ATOM 766 C C . ILE A 1 98 ? -12.562 -5.392 16.997 1.00 97.25 98 ILE A C 1
ATOM 768 O O . ILE A 1 98 ? -11.801 -5.016 16.113 1.00 97.25 98 ILE A O 1
ATOM 772 N N . GLN A 1 99 ? -12.939 -6.667 17.122 1.00 97.62 99 GLN A N 1
ATOM 773 C CA . GLN A 1 99 ? -12.414 -7.735 16.264 1.00 97.62 99 GLN A CA 1
ATOM 774 C C . GLN A 1 99 ? -12.711 -7.494 14.777 1.00 97.62 99 GLN A C 1
ATOM 776 O O . GLN A 1 99 ? -11.854 -7.713 13.923 1.00 97.62 99 GLN A O 1
ATOM 781 N N . GLU A 1 100 ? -13.911 -7.014 14.445 1.00 97.81 100 GLU A N 1
ATOM 782 C CA . GLU A 1 100 ? -14.274 -6.674 13.068 1.00 97.81 100 GLU A CA 1
ATOM 783 C C . GLU A 1 100 ? -13.440 -5.499 12.531 1.00 97.81 100 GLU A C 1
ATOM 785 O O . GLU A 1 100 ? -12.995 -5.525 11.381 1.00 97.81 100 GLU A O 1
ATOM 790 N N . LEU A 1 101 ? -13.212 -4.468 13.348 1.00 97.75 101 LEU A N 1
ATOM 791 C CA . LEU A 1 101 ? -12.385 -3.319 12.982 1.00 97.75 101 LEU A CA 1
ATOM 792 C C . LEU A 1 101 ? -10.912 -3.703 12.831 1.00 97.75 101 LEU A C 1
ATOM 794 O O . LEU A 1 101 ? -10.288 -3.287 11.858 1.00 97.75 101 LEU A O 1
ATOM 798 N N . GLU A 1 102 ? -10.373 -4.531 13.723 1.00 97.69 102 GLU A N 1
ATOM 799 C CA . GLU A 1 102 ? -9.017 -5.078 13.621 1.00 97.69 102 GLU A CA 1
ATOM 800 C C . GLU A 1 102 ? -8.851 -5.909 12.344 1.00 97.69 102 GLU A C 1
ATOM 802 O O . GLU A 1 102 ? -7.898 -5.703 11.592 1.00 97.69 102 GLU A O 1
ATOM 807 N N . ALA A 1 103 ? -9.816 -6.778 12.025 1.00 97.69 103 ALA A N 1
ATOM 808 C CA . ALA A 1 103 ? -9.801 -7.550 10.784 1.00 97.69 103 ALA A CA 1
ATOM 809 C C . ALA A 1 103 ? -9.854 -6.646 9.539 1.00 97.69 103 ALA A C 1
ATOM 811 O O . ALA A 1 103 ? -9.142 -6.885 8.560 1.00 97.69 103 ALA A O 1
ATOM 812 N N . LYS A 1 104 ? -10.663 -5.576 9.569 1.00 97.56 104 LYS A N 1
ATOM 813 C CA . LYS A 1 104 ? -10.713 -4.576 8.490 1.00 97.56 104 LYS A CA 1
ATOM 814 C C . LYS A 1 104 ? -9.399 -3.812 8.358 1.00 97.56 104 LYS A C 1
ATOM 816 O O . LYS A 1 104 ? -8.969 -3.590 7.229 1.00 97.56 104 LYS A O 1
ATOM 821 N N . LEU A 1 105 ? -8.763 -3.426 9.464 1.00 97.75 105 LEU A N 1
ATOM 822 C CA . LEU A 1 105 ? -7.463 -2.754 9.450 1.00 97.75 105 LEU A CA 1
ATOM 823 C C . LEU A 1 105 ? -6.390 -3.654 8.839 1.00 97.75 105 LEU A C 1
ATOM 825 O O . LEU A 1 105 ? -5.755 -3.243 7.875 1.00 97.75 105 LEU A O 1
ATOM 829 N N . GLN A 1 106 ? -6.289 -4.909 9.279 1.00 97.44 106 GLN A N 1
ATOM 830 C CA . GLN A 1 106 ? -5.347 -5.873 8.701 1.00 97.44 106 GLN A CA 1
ATOM 831 C C . GLN A 1 106 ? -5.604 -6.120 7.208 1.00 97.44 106 GLN A C 1
ATOM 833 O O . GLN A 1 106 ? -4.669 -6.236 6.417 1.00 97.44 106 GLN A O 1
ATOM 838 N N . ALA A 1 107 ? -6.870 -6.196 6.785 1.00 97.19 107 ALA A N 1
ATOM 839 C CA . ALA A 1 107 ? -7.210 -6.325 5.368 1.00 97.19 107 ALA A CA 1
ATOM 840 C C . ALA A 1 107 ? -6.796 -5.082 4.562 1.00 97.19 107 ALA A C 1
ATOM 842 O O . ALA A 1 107 ? -6.319 -5.206 3.432 1.00 97.19 107 ALA A O 1
ATOM 843 N N . LYS A 1 108 ? -6.955 -3.883 5.136 1.00 96.19 108 LYS A N 1
ATOM 844 C CA . LYS A 1 108 ? -6.525 -2.625 4.516 1.00 96.19 108 LYS A CA 1
ATOM 845 C C . LYS A 1 108 ? -5.006 -2.525 4.435 1.00 96.19 108 LYS A C 1
ATOM 847 O O . LYS A 1 108 ? -4.515 -2.185 3.365 1.00 96.19 108 LYS A O 1
ATOM 852 N N . GLU A 1 109 ? -4.280 -2.874 5.490 1.00 97.00 109 GLU A N 1
ATOM 853 C CA . GLU A 1 109 ? -2.812 -2.922 5.502 1.00 97.00 109 GLU A CA 1
ATOM 854 C C . GLU A 1 109 ? -2.283 -3.857 4.413 1.00 97.00 109 GLU A C 1
ATOM 856 O O . GLU A 1 109 ? -1.522 -3.416 3.557 1.00 97.00 109 GLU A O 1
ATOM 861 N N . LYS A 1 110 ? -2.805 -5.087 4.326 1.00 96.94 110 LYS A N 1
ATOM 862 C CA . LYS A 1 110 ? -2.456 -6.020 3.240 1.00 96.94 110 LYS A CA 1
ATOM 863 C C . LYS A 1 110 ? -2.753 -5.451 1.855 1.00 96.94 110 LYS A C 1
ATOM 865 O O . LYS A 1 110 ? -1.966 -5.624 0.930 1.00 96.94 110 LYS A O 1
ATOM 870 N N . SER A 1 111 ? -3.889 -4.768 1.687 1.00 95.81 111 SER A N 1
ATOM 871 C CA . SER A 1 111 ? -4.203 -4.129 0.406 1.00 95.81 111 SER A CA 1
ATOM 872 C C . SER A 1 111 ? -3.231 -2.991 0.079 1.00 95.81 111 SER A C 1
ATOM 874 O O . SER A 1 111 ? -2.825 -2.857 -1.069 1.00 95.81 111 SER A O 1
ATOM 876 N N . LEU A 1 112 ? -2.812 -2.203 1.076 1.00 97.00 112 LEU A N 1
ATOM 877 C CA . LEU A 1 112 ? -1.831 -1.132 0.899 1.00 97.00 112 LEU A CA 1
ATOM 878 C C . LEU A 1 112 ? -0.460 -1.685 0.517 1.00 97.00 112 LEU A C 1
ATOM 880 O O . LEU A 1 112 ? 0.160 -1.141 -0.390 1.00 97.00 112 LEU A O 1
ATOM 884 N N . GLU A 1 113 ? -0.021 -2.778 1.141 1.00 96.88 113 GLU A N 1
ATOM 885 C CA . GLU A 1 113 ? 1.210 -3.483 0.768 1.00 96.88 113 G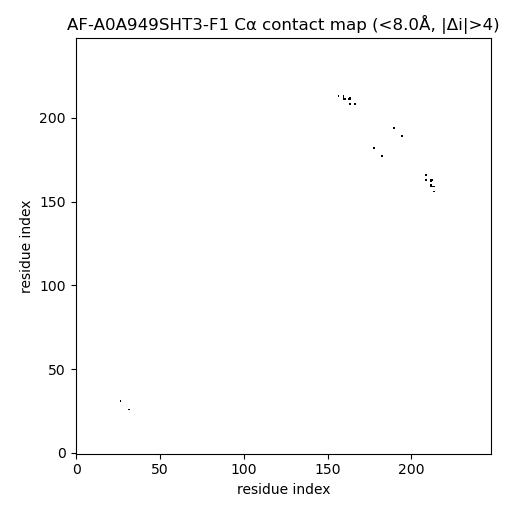LU A CA 1
ATOM 886 C C . GLU A 1 113 ? 1.148 -3.969 -0.686 1.00 96.88 113 GLU A C 1
ATOM 888 O O . GLU A 1 113 ? 2.047 -3.680 -1.473 1.00 96.88 113 GLU A O 1
ATOM 893 N N . GLN A 1 114 ? 0.042 -4.600 -1.091 1.00 96.38 114 GLN A N 1
ATOM 894 C CA . GLN A 1 114 ? -0.162 -5.035 -2.477 1.00 96.38 114 GLN A CA 1
ATOM 895 C C . GLN A 1 114 ? -0.148 -3.865 -3.470 1.00 96.38 114 GLN A C 1
ATOM 897 O O . GLN A 1 114 ? 0.445 -3.975 -4.545 1.00 96.38 114 GLN A O 1
ATOM 902 N N . TYR A 1 115 ? -0.781 -2.737 -3.131 1.00 96.12 115 TYR A N 1
ATOM 903 C CA . TYR A 1 115 ? -0.751 -1.542 -3.975 1.00 96.12 115 TYR A CA 1
ATOM 904 C C . TYR A 1 115 ? 0.642 -0.916 -4.039 1.00 96.12 115 TYR A C 1
ATOM 906 O O . TYR A 1 115 ? 1.046 -0.469 -5.111 1.00 96.12 115 TYR A O 1
ATOM 914 N N . ALA A 1 116 ? 1.387 -0.902 -2.932 1.00 97.19 116 ALA A N 1
ATOM 915 C CA . ALA A 1 116 ? 2.759 -0.411 -2.895 1.00 97.19 116 ALA A CA 1
ATOM 916 C C . ALA A 1 116 ? 3.684 -1.281 -3.760 1.00 97.19 116 ALA A C 1
ATOM 918 O O . ALA A 1 116 ? 4.421 -0.752 -4.591 1.00 97.19 116 ALA A O 1
ATOM 919 N N . GLU A 1 117 ? 3.585 -2.608 -3.651 1.00 96.88 117 GLU A N 1
ATOM 920 C CA . GLU A 1 117 ? 4.318 -3.539 -4.513 1.00 96.88 117 GLU A CA 1
ATOM 921 C C . GLU A 1 117 ? 3.942 -3.383 -5.988 1.00 96.88 117 GLU A C 1
ATOM 923 O O . GLU A 1 117 ? 4.809 -3.421 -6.864 1.00 96.88 117 GLU A O 1
ATOM 928 N N . ALA A 1 118 ? 2.651 -3.218 -6.285 1.00 96.44 118 ALA A N 1
ATOM 929 C CA . ALA A 1 118 ? 2.191 -2.989 -7.645 1.00 96.44 118 ALA A CA 1
ATOM 930 C C . ALA A 1 118 ? 2.765 -1.678 -8.195 1.00 96.44 118 ALA A C 1
ATOM 932 O O . ALA A 1 118 ? 3.309 -1.679 -9.296 1.00 96.44 118 ALA A O 1
ATOM 933 N N . LEU A 1 119 ? 2.699 -0.581 -7.435 1.00 97.31 119 LEU A N 1
ATOM 934 C CA . LEU A 1 119 ? 3.267 0.712 -7.825 1.00 97.31 119 LEU A CA 1
ATOM 935 C C . LEU A 1 119 ? 4.767 0.620 -8.098 1.00 97.31 119 LEU A C 1
ATOM 937 O O . LEU A 1 119 ? 5.234 1.171 -9.093 1.00 97.31 119 LEU A O 1
ATOM 941 N N . GLU A 1 120 ? 5.506 -0.103 -7.261 1.00 97.06 120 GLU A N 1
ATOM 942 C CA . GLU A 1 120 ? 6.939 -0.296 -7.453 1.00 97.06 120 GLU A CA 1
ATOM 943 C C . GLU A 1 120 ? 7.229 -1.110 -8.724 1.00 97.06 120 GLU A C 1
ATOM 945 O O . GLU A 1 120 ? 8.054 -0.704 -9.541 1.00 97.06 120 GLU A O 1
ATOM 950 N N . LYS A 1 121 ? 6.478 -2.189 -8.982 1.00 97.00 121 LYS A N 1
ATOM 951 C CA . LYS A 1 121 ? 6.576 -2.957 -10.239 1.00 97.00 121 LYS A CA 1
ATOM 952 C C . LYS A 1 121 ? 6.238 -2.108 -11.464 1.00 97.00 121 LYS A C 1
ATOM 954 O O . LYS A 1 121 ? 6.937 -2.185 -12.471 1.00 97.00 121 LYS A O 1
ATOM 959 N N . TRP A 1 122 ? 5.197 -1.279 -11.386 1.00 96.88 122 TRP A N 1
ATOM 960 C CA . TRP A 1 122 ? 4.826 -0.351 -12.458 1.00 96.88 122 TRP A CA 1
ATOM 961 C C . TRP A 1 122 ? 5.919 0.687 -12.708 1.00 96.88 122 TRP A C 1
ATOM 963 O O . TRP A 1 122 ? 6.255 0.955 -13.860 1.00 96.88 122 TRP A O 1
ATOM 973 N N . ARG A 1 123 ? 6.514 1.237 -11.645 1.00 97.50 123 ARG A N 1
ATOM 974 C CA . ARG A 1 123 ? 7.624 2.186 -11.741 1.00 97.50 123 ARG A CA 1
ATOM 975 C C . ARG A 1 123 ? 8.855 1.546 -12.376 1.00 97.50 123 ARG A C 1
ATOM 977 O O . ARG A 1 123 ? 9.428 2.123 -13.296 1.00 97.50 123 ARG A O 1
ATOM 984 N N . GLN A 1 124 ? 9.227 0.347 -11.936 1.00 97.12 124 GLN A N 1
ATOM 985 C CA . GLN A 1 124 ? 10.345 -0.406 -12.505 1.00 97.12 124 GLN A CA 1
ATOM 986 C C . GLN A 1 124 ? 10.097 -0.755 -13.975 1.00 97.12 124 GLN A C 1
ATOM 988 O O . GLN A 1 124 ? 10.973 -0.534 -14.807 1.00 97.12 124 GLN A O 1
ATOM 993 N N . GLY A 1 125 ? 8.896 -1.231 -14.316 1.00 96.75 125 GLY A N 1
ATOM 994 C CA . GLY A 1 125 ? 8.515 -1.517 -15.699 1.00 96.75 125 GLY A CA 1
ATOM 995 C C . GLY A 1 125 ? 8.543 -0.271 -16.587 1.00 96.75 125 GLY A C 1
ATOM 996 O O . GLY A 1 125 ? 9.011 -0.336 -17.722 1.00 96.75 125 GLY A O 1
ATOM 997 N N . PHE A 1 126 ? 8.110 0.881 -16.066 1.00 97.19 126 PHE A N 1
ATOM 998 C CA . PHE A 1 126 ? 8.175 2.150 -16.787 1.00 97.19 126 PHE A CA 1
ATOM 999 C C . PHE A 1 126 ? 9.616 2.617 -17.019 1.00 97.19 126 PHE A C 1
ATOM 1001 O O . PHE A 1 126 ? 9.955 2.992 -18.140 1.00 97.19 126 PHE A O 1
ATOM 1008 N N . GLU A 1 127 ? 10.479 2.563 -16.001 1.00 97.38 127 GLU A N 1
ATOM 1009 C CA . GLU A 1 127 ? 11.896 2.914 -16.162 1.00 97.38 127 GLU A CA 1
ATOM 1010 C C . GLU A 1 127 ? 12.594 1.967 -17.146 1.00 97.38 127 GLU A C 1
ATOM 1012 O O . GLU A 1 127 ? 13.301 2.430 -18.037 1.00 97.38 127 GLU A O 1
ATOM 1017 N N . GLN A 1 128 ? 12.325 0.659 -17.084 1.00 96.81 128 GLN A N 1
ATOM 1018 C CA . GLN A 1 128 ? 12.843 -0.304 -18.063 1.00 96.81 128 GLN A CA 1
ATOM 1019 C C . GLN A 1 128 ? 12.365 0.013 -19.485 1.00 96.81 128 GLN A C 1
ATOM 1021 O O . GLN A 1 128 ? 13.175 0.059 -20.411 1.00 96.81 128 GLN A O 1
ATOM 1026 N N . ALA A 1 129 ? 11.069 0.281 -19.670 1.00 96.56 129 ALA A N 1
ATOM 1027 C CA . ALA A 1 129 ? 10.514 0.648 -20.970 1.00 96.56 129 ALA A CA 1
ATOM 1028 C C . ALA A 1 129 ? 11.138 1.945 -21.506 1.00 96.56 129 ALA A C 1
ATOM 1030 O O . ALA A 1 129 ? 11.475 2.029 -22.687 1.00 96.56 129 ALA A O 1
ATOM 1031 N N . LYS A 1 130 ? 11.356 2.934 -20.635 1.00 97.25 130 LYS A N 1
ATOM 1032 C CA . LYS A 1 130 ? 12.034 4.186 -20.974 1.00 97.25 130 LYS A CA 1
ATOM 1033 C C . LYS A 1 130 ? 13.486 3.946 -21.384 1.00 97.25 130 LYS A C 1
ATOM 1035 O O . LYS A 1 130 ? 13.909 4.470 -22.411 1.00 97.25 130 LYS A O 1
ATOM 1040 N N . THR A 1 131 ? 14.242 3.140 -20.639 1.00 97.19 131 THR A N 1
ATOM 1041 C CA . THR A 1 131 ? 15.624 2.784 -20.994 1.00 97.19 131 THR A CA 1
ATOM 1042 C C . THR A 1 131 ? 15.685 2.066 -22.338 1.00 97.19 131 THR A C 1
ATOM 1044 O O . THR A 1 131 ? 16.517 2.418 -23.170 1.00 97.19 131 THR A O 1
ATOM 1047 N N . ILE A 1 132 ? 14.781 1.115 -22.592 1.00 96.62 132 ILE A N 1
ATOM 1048 C CA . ILE A 1 132 ? 14.703 0.405 -23.875 1.00 96.62 132 ILE A CA 1
ATOM 1049 C C . ILE A 1 132 ? 14.367 1.374 -25.012 1.00 96.62 132 ILE A C 1
ATOM 1051 O O . ILE A 1 132 ? 15.004 1.320 -26.061 1.00 96.62 132 ILE A O 1
ATOM 1055 N N . ALA A 1 133 ? 13.407 2.280 -24.814 1.00 96.12 133 ALA A N 1
ATOM 1056 C CA . ALA A 1 133 ? 13.041 3.272 -25.820 1.00 96.12 133 ALA A CA 1
ATOM 1057 C C . ALA A 1 133 ? 14.214 4.207 -26.155 1.00 96.12 133 ALA A C 1
ATOM 1059 O O . ALA A 1 133 ? 14.490 4.446 -27.328 1.00 96.12 133 ALA A O 1
ATOM 1060 N N . LEU A 1 134 ? 14.946 4.683 -25.142 1.00 96.94 134 LEU A N 1
ATOM 1061 C CA . LEU A 1 134 ? 16.135 5.516 -25.341 1.00 96.94 134 LEU A CA 1
ATOM 1062 C C . LEU A 1 134 ? 17.265 4.751 -26.041 1.00 96.94 134 LEU A C 1
ATOM 1064 O O . LEU A 1 134 ? 17.887 5.294 -26.951 1.00 96.94 134 LEU A O 1
ATOM 1068 N N . ALA A 1 135 ? 17.504 3.492 -25.666 1.00 96.62 135 ALA A N 1
ATOM 1069 C CA . ALA A 1 135 ? 18.493 2.643 -26.327 1.00 96.62 135 ALA A CA 1
ATOM 1070 C C . ALA A 1 135 ? 18.132 2.404 -27.801 1.00 96.62 135 ALA A C 1
ATOM 1072 O O . ALA A 1 135 ? 18.984 2.537 -28.675 1.00 96.62 135 ALA A O 1
ATOM 1073 N N . LYS A 1 136 ? 16.856 2.129 -28.096 1.00 96.31 136 LYS A N 1
ATOM 1074 C CA . LYS A 1 136 ? 16.373 1.947 -29.471 1.00 96.31 136 LYS A CA 1
ATOM 1075 C C . LYS A 1 136 ? 16.473 3.218 -30.300 1.00 96.31 136 LYS A C 1
ATOM 1077 O O . LYS A 1 136 ? 16.817 3.146 -31.476 1.00 96.31 136 LYS A O 1
ATOM 1082 N N . GLU A 1 137 ? 16.211 4.373 -29.702 1.00 95.38 137 GLU A N 1
ATOM 1083 C CA . GLU A 1 137 ? 16.377 5.647 -30.393 1.00 95.38 137 GLU A CA 1
ATOM 1084 C C . GLU A 1 137 ? 17.856 5.951 -30.671 1.00 95.38 137 GLU A C 1
ATOM 1086 O O . GLU A 1 137 ? 18.192 6.383 -31.773 1.00 95.38 137 GLU A O 1
ATOM 1091 N N . ALA A 1 138 ? 18.760 5.642 -29.736 1.00 95.81 138 ALA A N 1
ATOM 1092 C CA . ALA A 1 138 ? 20.200 5.747 -29.963 1.00 95.81 138 ALA A CA 1
ATOM 1093 C C . ALA A 1 138 ? 20.672 4.810 -31.091 1.00 95.81 138 ALA A C 1
ATOM 1095 O O . ALA A 1 138 ? 21.344 5.262 -32.019 1.00 95.81 138 ALA A O 1
ATOM 1096 N N . GLU A 1 139 ? 20.248 3.540 -31.079 1.00 95.44 139 GLU A N 1
ATOM 1097 C CA . GLU A 1 139 ? 20.519 2.580 -32.159 1.00 95.44 139 GLU A CA 1
ATOM 1098 C C . GLU A 1 139 ? 19.992 3.082 -33.510 1.00 95.44 139 GLU A C 1
ATOM 1100 O O . GLU A 1 139 ? 20.674 2.960 -34.530 1.00 95.44 139 GLU A O 1
ATOM 1105 N N . ARG A 1 140 ? 18.796 3.684 -33.534 1.00 95.94 140 ARG A N 1
ATOM 1106 C CA . ARG A 1 140 ? 18.204 4.260 -34.747 1.00 95.94 140 ARG A CA 1
ATOM 1107 C C . ARG A 1 140 ? 19.048 5.413 -35.281 1.00 95.94 140 ARG A C 1
ATOM 1109 O O . ARG A 1 140 ? 19.316 5.458 -36.480 1.00 95.94 140 ARG A O 1
ATOM 1116 N N . ILE A 1 141 ? 19.480 6.330 -34.417 1.00 96.00 141 ILE A N 1
ATOM 1117 C CA . ILE A 1 141 ? 20.330 7.464 -34.802 1.00 96.00 141 ILE A CA 1
ATOM 1118 C C . ILE A 1 141 ? 21.674 6.964 -35.343 1.00 96.00 141 ILE A C 1
ATOM 1120 O O . ILE A 1 141 ? 22.115 7.415 -36.403 1.00 96.00 141 ILE A O 1
ATOM 1124 N N . GLU A 1 142 ? 22.302 5.996 -34.673 1.00 96.12 142 GLU A N 1
ATOM 1125 C CA . GLU A 1 142 ? 23.540 5.387 -35.155 1.00 96.12 142 GLU A CA 1
ATOM 1126 C C . GLU A 1 142 ? 23.356 4.710 -36.514 1.00 96.12 142 GLU A C 1
ATOM 1128 O O . GLU A 1 142 ? 24.155 4.944 -37.423 1.00 96.12 142 GLU A O 1
ATOM 1133 N N . ALA A 1 143 ? 22.302 3.908 -36.681 1.00 95.81 143 ALA A N 1
ATOM 1134 C CA . ALA A 1 143 ? 22.003 3.227 -37.935 1.00 95.81 143 ALA A CA 1
ATOM 1135 C C . ALA A 1 143 ? 21.778 4.226 -39.079 1.00 95.81 143 ALA A C 1
ATOM 1137 O O . ALA A 1 143 ? 22.348 4.059 -40.157 1.00 95.81 143 ALA A O 1
ATOM 1138 N N . VAL A 1 144 ? 21.025 5.304 -38.832 1.00 96.38 144 VAL A N 1
ATOM 1139 C CA . VAL A 1 144 ? 20.810 6.382 -39.810 1.00 96.38 144 VAL A CA 1
ATOM 1140 C C . VAL A 1 144 ? 22.127 7.083 -40.154 1.00 96.38 144 VAL A C 1
ATOM 1142 O O . VAL A 1 144 ? 22.397 7.335 -41.327 1.00 96.38 144 VAL A O 1
ATOM 1145 N N . SER A 1 145 ? 22.987 7.357 -39.169 1.00 95.12 145 SER A N 1
ATOM 1146 C CA . SER A 1 145 ? 24.289 7.987 -39.425 1.00 95.12 145 SER A CA 1
ATOM 1147 C C . SER A 1 145 ? 25.218 7.098 -40.262 1.00 95.12 145 SER A C 1
ATOM 1149 O O . SER A 1 145 ? 25.847 7.584 -41.203 1.00 95.12 145 SER A O 1
ATOM 1151 N N . LYS A 1 146 ? 25.258 5.789 -39.975 1.00 95.12 146 LYS A N 1
ATOM 1152 C CA . LYS A 1 146 ? 26.031 4.794 -40.730 1.00 95.12 146 LYS A CA 1
ATOM 1153 C C . LYS A 1 146 ? 25.502 4.665 -42.157 1.00 95.12 146 LYS A C 1
ATOM 1155 O O . LYS A 1 146 ? 26.301 4.671 -43.091 1.00 95.12 146 LYS A O 1
ATOM 1160 N N . ALA A 1 147 ? 24.181 4.625 -42.334 1.00 95.88 147 ALA A N 1
ATOM 1161 C CA . ALA A 1 147 ? 23.549 4.600 -43.650 1.00 95.88 147 ALA A CA 1
ATOM 1162 C C . ALA A 1 147 ? 23.911 5.848 -44.473 1.00 95.88 147 ALA A C 1
ATOM 1164 O O . ALA A 1 147 ? 24.354 5.719 -45.610 1.00 95.88 147 ALA A O 1
ATOM 1165 N N . LEU A 1 148 ? 23.843 7.044 -43.876 1.00 95.81 148 LEU A N 1
ATOM 1166 C CA . LEU A 1 148 ? 24.216 8.292 -44.551 1.00 95.81 148 LEU A CA 1
ATOM 1167 C C . LEU A 1 148 ? 25.707 8.333 -44.929 1.00 95.81 148 LEU A C 1
ATOM 1169 O O . LEU A 1 148 ? 26.068 8.822 -45.998 1.00 95.81 148 LEU A O 1
ATOM 1173 N N . GLN A 1 149 ? 26.596 7.826 -44.069 1.00 95.25 149 GLN A N 1
ATOM 1174 C CA . GLN A 1 149 ? 28.024 7.717 -44.390 1.00 95.25 149 GLN A CA 1
ATOM 1175 C C . GLN A 1 149 ? 28.274 6.748 -45.549 1.00 95.25 149 GLN A C 1
ATOM 1177 O O . GLN A 1 149 ? 29.074 7.048 -46.435 1.00 95.25 149 GLN A O 1
ATOM 1182 N N . GLN A 1 150 ? 27.590 5.603 -45.564 1.00 93.88 150 GLN A N 1
ATOM 1183 C CA . GLN A 1 150 ? 27.682 4.632 -46.654 1.00 93.88 150 GLN A CA 1
ATOM 1184 C C . GLN A 1 150 ? 27.141 5.201 -47.967 1.00 93.88 150 GLN A C 1
ATOM 1186 O O . GLN A 1 150 ? 27.792 5.047 -48.995 1.00 93.88 150 GLN A O 1
ATOM 1191 N N . GLU A 1 151 ? 26.016 5.916 -47.932 1.00 95.19 151 GLU A N 1
ATOM 1192 C CA . GLU A 1 151 ? 25.442 6.591 -49.098 1.00 95.19 151 GLU A CA 1
ATOM 1193 C C . GLU A 1 151 ? 26.408 7.640 -49.669 1.00 95.19 151 GLU A C 1
ATOM 1195 O O . GLU A 1 151 ? 26.665 7.664 -50.873 1.00 95.19 151 GLU A O 1
ATOM 1200 N N . ARG A 1 152 ? 27.038 8.452 -48.806 1.00 94.25 152 ARG A N 1
ATOM 1201 C CA . ARG A 1 152 ? 28.078 9.410 -49.223 1.00 94.25 152 ARG A CA 1
ATOM 1202 C C . ARG A 1 152 ? 29.282 8.716 -49.854 1.00 94.25 152 ARG A C 1
ATOM 1204 O O . ARG A 1 152 ? 29.731 9.136 -50.917 1.00 94.25 152 ARG A O 1
ATOM 1211 N N . ARG A 1 153 ? 29.783 7.639 -49.237 1.00 91.38 153 ARG A N 1
ATOM 1212 C CA . ARG A 1 153 ? 30.892 6.842 -49.789 1.00 91.38 153 ARG A CA 1
ATOM 1213 C C . ARG A 1 153 ? 30.527 6.245 -51.147 1.00 91.38 153 ARG A C 1
ATOM 1215 O O . ARG A 1 153 ? 31.318 6.346 -52.079 1.00 91.38 153 ARG A O 1
ATOM 1222 N N . ALA A 1 154 ? 29.327 5.682 -51.288 1.00 93.50 154 ALA A N 1
ATOM 1223 C CA . ALA A 1 154 ? 28.838 5.142 -52.553 1.00 93.50 154 ALA A CA 1
ATOM 1224 C C . ALA A 1 154 ? 28.779 6.227 -53.640 1.00 93.50 154 ALA A C 1
ATOM 1226 O O . ALA A 1 154 ? 29.338 6.034 -54.718 1.00 93.50 154 ALA A O 1
ATOM 1227 N N . ALA A 1 155 ? 28.218 7.400 -53.336 1.00 92.75 155 ALA A N 1
ATOM 1228 C CA . ALA A 1 155 ? 28.167 8.526 -54.268 1.00 92.75 155 ALA A CA 1
ATOM 1229 C C . ALA A 1 155 ? 29.569 9.021 -54.683 1.00 92.75 155 ALA A C 1
ATOM 1231 O O . ALA A 1 155 ? 29.807 9.331 -55.854 1.00 92.75 155 ALA A O 1
ATOM 1232 N N . GLU A 1 156 ? 30.525 9.065 -53.750 1.00 90.25 156 GLU A N 1
ATOM 1233 C CA . GLU A 1 156 ? 31.922 9.393 -54.051 1.00 90.25 156 GLU A CA 1
ATOM 1234 C C . GLU A 1 156 ? 32.597 8.335 -54.930 1.00 90.25 156 GLU A C 1
ATOM 1236 O O . GLU A 1 156 ? 33.316 8.687 -55.869 1.00 90.25 156 GLU A O 1
ATOM 1241 N N . HIS A 1 157 ? 32.369 7.047 -54.654 1.00 89.50 157 HIS A N 1
ATOM 1242 C CA . HIS A 1 157 ? 32.877 5.947 -55.473 1.00 89.50 157 HIS A CA 1
ATOM 1243 C C . HIS A 1 157 ? 32.300 5.991 -56.885 1.00 89.50 157 HIS A C 1
ATOM 1245 O O . HIS A 1 157 ? 33.051 5.856 -57.848 1.00 89.50 157 HIS A O 1
ATOM 1251 N N . GLU A 1 158 ? 31.002 6.249 -57.030 1.00 91.38 158 GLU A N 1
ATOM 1252 C CA . GLU A 1 158 ? 30.372 6.427 -58.335 1.00 91.38 158 GLU A CA 1
ATOM 1253 C C . GLU A 1 158 ? 30.957 7.613 -59.102 1.00 91.38 158 GLU A C 1
ATOM 1255 O O . GLU A 1 158 ? 31.232 7.495 -60.297 1.00 91.38 158 GLU A O 1
ATOM 1260 N N . ARG A 1 159 ? 31.181 8.755 -58.435 1.00 90.75 159 ARG A N 1
ATOM 1261 C CA . ARG A 1 159 ? 31.807 9.921 -59.070 1.00 90.75 159 ARG A CA 1
ATOM 1262 C C . ARG A 1 159 ? 33.218 9.588 -59.557 1.00 90.75 159 ARG A C 1
ATOM 1264 O O . ARG A 1 159 ? 33.518 9.836 -60.720 1.00 90.75 159 ARG A O 1
ATOM 1271 N N . LYS A 1 160 ? 34.044 8.969 -58.710 1.00 88.62 160 LYS A N 1
ATOM 1272 C CA . LYS A 1 160 ? 35.407 8.543 -59.069 1.00 88.62 160 LYS A CA 1
ATOM 1273 C C . LYS A 1 160 ? 35.424 7.505 -60.188 1.00 88.62 160 LYS A C 1
ATOM 1275 O O . LYS A 1 160 ? 36.287 7.563 -61.054 1.00 88.62 160 LYS A O 1
ATOM 1280 N N . ASN A 1 161 ? 34.467 6.578 -60.205 1.00 88.69 161 ASN A N 1
ATOM 1281 C CA . ASN A 1 161 ? 34.339 5.598 -61.282 1.00 88.69 161 ASN A CA 1
ATOM 1282 C C . ASN A 1 161 ? 33.997 6.285 -62.616 1.00 88.69 161 ASN A C 1
ATOM 1284 O O . ASN A 1 161 ? 34.644 6.029 -63.629 1.00 88.69 161 ASN A O 1
ATOM 1288 N N . ARG A 1 162 ? 33.058 7.243 -62.609 1.00 89.19 162 ARG A N 1
ATOM 1289 C CA . ARG A 1 162 ? 32.759 8.071 -63.791 1.00 89.19 162 ARG A CA 1
ATOM 1290 C C . ARG A 1 162 ? 33.981 8.869 -64.262 1.00 89.19 162 ARG A C 1
ATOM 1292 O O . ARG A 1 162 ? 34.258 8.887 -65.457 1.00 89.19 162 ARG A O 1
ATOM 1299 N N . GLU A 1 163 ? 34.731 9.479 -63.342 1.00 88.44 163 GLU A N 1
ATOM 1300 C CA . GLU A 1 163 ? 35.983 10.194 -63.646 1.00 88.44 163 GLU A CA 1
ATOM 1301 C C . GLU A 1 163 ? 37.047 9.259 -64.246 1.00 88.44 163 GLU A C 1
ATOM 1303 O O . GLU A 1 163 ? 37.690 9.612 -65.233 1.00 88.44 163 GLU A O 1
ATOM 1308 N N . MET A 1 164 ? 37.198 8.047 -63.704 1.00 86.69 164 MET A N 1
ATOM 1309 C CA . MET A 1 164 ? 38.109 7.030 -64.235 1.00 86.69 164 MET A CA 1
ATOM 1310 C C . MET A 1 164 ? 37.738 6.575 -65.635 1.00 86.69 164 MET A C 1
ATOM 1312 O O . MET A 1 164 ? 38.612 6.450 -66.488 1.00 86.69 164 MET A O 1
ATOM 1316 N N . TYR A 1 165 ? 36.453 6.337 -65.885 1.00 87.62 165 TYR A N 1
ATOM 1317 C CA . TYR A 1 165 ? 35.975 5.949 -67.205 1.00 87.62 165 TYR A CA 1
ATOM 1318 C C . TYR A 1 165 ? 36.206 7.064 -68.236 1.00 87.62 165 TYR A C 1
ATOM 1320 O O . TYR A 1 165 ? 36.687 6.804 -69.341 1.00 87.62 165 TYR A O 1
ATOM 1328 N N . ALA A 1 166 ? 35.938 8.319 -67.862 1.00 88.44 166 ALA A N 1
ATOM 1329 C CA . ALA A 1 166 ? 36.228 9.483 -68.700 1.00 88.44 166 ALA A CA 1
ATOM 1330 C C . ALA A 1 166 ? 37.733 9.623 -68.992 1.00 88.44 166 ALA A C 1
ATOM 1332 O O . ALA A 1 166 ? 38.134 9.906 -70.115 1.00 88.44 166 ALA A O 1
ATOM 1333 N N . LEU A 1 167 ? 38.588 9.368 -68.000 1.00 87.75 167 LEU A N 1
ATOM 1334 C CA . LEU A 1 167 ? 40.033 9.400 -68.191 1.00 87.75 167 LEU A CA 1
ATOM 1335 C C . LEU A 1 167 ? 40.542 8.244 -69.063 1.00 87.75 167 LEU A C 1
ATOM 1337 O O . LEU A 1 167 ? 41.411 8.448 -69.906 1.00 87.75 167 LEU A O 1
ATOM 1341 N N . ALA A 1 168 ? 40.010 7.036 -68.876 1.00 82.69 168 ALA A N 1
ATOM 1342 C CA . ALA A 1 168 ? 40.362 5.882 -69.694 1.00 82.69 168 ALA A CA 1
ATOM 1343 C C . ALA A 1 168 ? 39.996 6.122 -71.165 1.00 82.69 168 ALA A C 1
ATOM 1345 O O . ALA A 1 168 ? 40.829 5.901 -72.039 1.00 82.69 168 ALA A O 1
ATOM 1346 N N . THR A 1 169 ? 38.795 6.641 -71.432 1.00 85.25 169 THR A N 1
ATOM 1347 C CA . THR A 1 169 ? 38.371 7.021 -72.791 1.00 85.25 169 THR A CA 1
ATOM 1348 C C . THR A 1 169 ? 39.265 8.114 -73.386 1.00 85.25 169 THR A C 1
ATOM 1350 O O . THR A 1 169 ? 39.736 7.945 -74.505 1.00 85.25 169 THR A O 1
ATOM 1353 N N . GLU A 1 170 ? 39.638 9.148 -72.620 1.00 85.88 170 GLU A N 1
ATOM 1354 C CA . GLU A 1 170 ? 40.591 10.179 -73.075 1.00 85.88 170 GLU A CA 1
ATOM 1355 C C . GLU A 1 170 ? 41.966 9.591 -73.465 1.00 85.88 170 GLU A C 1
ATOM 1357 O O . GLU A 1 170 ? 42.578 10.019 -74.448 1.00 85.88 170 GLU A O 1
ATOM 1362 N N . ILE A 1 171 ? 42.472 8.609 -72.706 1.00 82.75 171 ILE A N 1
ATOM 1363 C CA . ILE A 1 171 ? 43.736 7.921 -73.019 1.00 82.75 171 ILE A CA 1
ATOM 1364 C C . ILE A 1 171 ? 43.605 7.098 -74.305 1.00 82.75 171 ILE A C 1
ATOM 1366 O O . ILE A 1 171 ? 44.511 7.159 -75.139 1.00 82.75 171 ILE A O 1
ATOM 1370 N N . LEU A 1 172 ? 42.509 6.345 -74.474 1.00 81.44 172 LEU A N 1
ATOM 1371 C CA . LEU A 1 172 ? 42.256 5.579 -75.699 1.00 81.44 172 LEU A CA 1
ATOM 1372 C C . LEU A 1 172 ? 42.175 6.502 -76.926 1.00 81.44 172 LEU A C 1
ATOM 1374 O O . LEU A 1 172 ? 42.881 6.248 -77.900 1.00 81.44 172 LEU A O 1
ATOM 1378 N N . ASP A 1 173 ? 41.427 7.606 -76.849 1.00 81.31 173 ASP A N 1
ATOM 1379 C CA . ASP A 1 173 ? 41.295 8.588 -77.939 1.00 81.31 173 ASP A CA 1
ATOM 1380 C C . ASP A 1 173 ? 42.654 9.201 -78.325 1.00 81.31 173 ASP A C 1
ATOM 1382 O O . ASP A 1 173 ? 42.998 9.372 -79.503 1.00 81.31 173 ASP A O 1
ATOM 1386 N N . LYS A 1 174 ? 43.486 9.528 -77.326 1.00 79.56 174 LYS A N 1
ATOM 1387 C CA . LYS A 1 174 ? 44.851 10.009 -77.577 1.00 79.56 174 LYS A CA 1
ATOM 1388 C C . LYS A 1 174 ? 45.716 8.931 -78.217 1.00 79.56 174 LYS A C 1
ATOM 1390 O O . LYS A 1 174 ? 46.442 9.233 -79.158 1.00 79.56 174 LYS A O 1
ATOM 1395 N N . TYR A 1 175 ? 45.645 7.687 -77.753 1.00 76.38 175 TYR A N 1
ATOM 1396 C CA . TYR A 1 175 ? 46.406 6.589 -78.346 1.00 76.38 175 TYR A CA 1
ATOM 1397 C C . TYR A 1 175 ? 46.004 6.329 -79.808 1.00 76.38 175 TYR A C 1
ATOM 1399 O O . TYR A 1 175 ? 46.881 6.180 -80.660 1.00 76.38 175 TYR A O 1
ATOM 1407 N N . GLU A 1 176 ? 44.706 6.358 -80.124 1.00 77.12 176 GLU A N 1
ATOM 1408 C CA . GLU A 1 176 ? 44.191 6.222 -81.493 1.00 77.12 176 GLU A CA 1
ATOM 1409 C C . GLU A 1 176 ? 44.674 7.364 -82.400 1.00 77.12 176 GLU A C 1
ATOM 1411 O O . GLU A 1 176 ? 45.227 7.124 -83.477 1.00 77.12 176 GLU A O 1
ATOM 1416 N N . SER A 1 177 ? 44.560 8.614 -81.942 1.00 70.81 177 SER A N 1
ATOM 1417 C CA . SER A 1 177 ? 45.045 9.777 -82.701 1.00 70.81 177 SER A CA 1
ATOM 1418 C C . SER A 1 177 ? 46.570 9.783 -82.890 1.00 70.81 177 SER A C 1
ATOM 1420 O O . SER A 1 177 ? 47.048 10.148 -83.969 1.00 70.81 177 SER A O 1
ATOM 1422 N N . PHE A 1 178 ? 47.350 9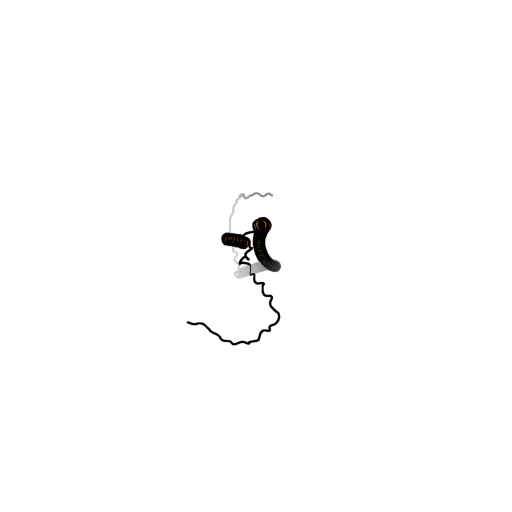.313 -81.909 1.00 68.25 178 PHE A N 1
ATOM 1423 C CA . PHE A 1 178 ? 48.787 9.080 -82.087 1.00 68.25 178 PHE A CA 1
ATOM 1424 C C . PHE A 1 178 ? 49.062 7.966 -83.107 1.00 68.25 178 PHE A C 1
ATOM 1426 O O . PHE A 1 178 ? 49.957 8.136 -83.934 1.00 68.25 178 PHE A O 1
ATOM 1433 N N . GLY A 1 179 ? 48.307 6.866 -83.106 1.00 63.81 179 GLY A N 1
ATOM 1434 C CA . GLY A 1 179 ? 48.461 5.774 -84.074 1.00 63.81 179 GLY A CA 1
ATOM 1435 C C . GLY A 1 179 ? 48.216 6.211 -85.521 1.00 63.81 179 GLY A C 1
ATOM 1436 O O . GLY A 1 179 ? 48.987 5.860 -86.413 1.00 63.81 179 GLY A O 1
ATOM 1437 N N . LEU A 1 180 ? 47.200 7.045 -85.749 1.00 59.62 180 LEU A N 1
ATOM 1438 C CA . LEU A 1 180 ? 46.825 7.514 -87.087 1.00 59.62 180 LEU A CA 1
ATOM 1439 C C . LEU A 1 180 ? 47.692 8.687 -87.581 1.00 59.62 180 LEU A C 1
ATOM 1441 O O . LEU A 1 180 ? 48.079 8.719 -88.748 1.00 59.62 180 LEU A O 1
ATOM 1445 N N . GLY A 1 181 ? 48.045 9.637 -86.707 1.00 59.75 181 GLY A N 1
ATOM 1446 C CA . GLY A 1 181 ? 48.861 10.805 -87.068 1.00 59.75 181 GLY A CA 1
ATOM 1447 C C . GLY A 1 181 ? 50.364 10.519 -87.138 1.00 59.75 181 GLY A C 1
ATOM 1448 O O . GLY A 1 181 ? 51.068 11.056 -87.995 1.00 59.75 181 GLY A O 1
ATOM 1449 N N . THR A 1 182 ? 50.873 9.637 -86.272 1.00 55.62 182 THR A N 1
ATOM 1450 C CA . THR A 1 182 ? 52.310 9.320 -86.218 1.00 55.62 182 THR A CA 1
ATOM 1451 C C . THR A 1 182 ? 52.708 8.345 -87.320 1.00 55.62 182 THR A C 1
ATOM 1453 O O . THR A 1 182 ? 53.810 8.475 -87.845 1.00 55.62 182 THR A O 1
ATOM 1456 N N . ALA A 1 183 ? 51.829 7.431 -87.756 1.00 55.66 183 ALA A N 1
ATOM 1457 C CA . ALA A 1 183 ? 52.103 6.542 -88.893 1.00 55.66 183 ALA A CA 1
ATOM 1458 C C . ALA A 1 183 ? 52.387 7.317 -90.198 1.00 55.66 183 ALA A C 1
ATOM 1460 O O . ALA A 1 183 ? 53.200 6.879 -91.008 1.00 55.66 183 ALA A O 1
ATOM 1461 N N . ILE A 1 184 ? 51.802 8.509 -90.363 1.00 56.53 184 ILE A N 1
ATOM 1462 C CA . ILE A 1 184 ? 52.057 9.398 -91.509 1.00 56.53 184 ILE A CA 1
ATOM 1463 C C . ILE A 1 184 ? 53.387 10.169 -91.361 1.00 56.53 184 ILE A C 1
ATOM 1465 O O . ILE A 1 184 ? 54.039 10.456 -92.363 1.00 56.53 184 ILE A O 1
ATOM 1469 N N . MET A 1 185 ? 53.846 10.454 -90.134 1.00 57.31 185 MET A N 1
ATOM 1470 C CA . MET A 1 185 ? 55.132 11.125 -89.861 1.00 57.31 185 MET A CA 1
ATOM 1471 C C . MET A 1 185 ? 56.313 10.167 -89.589 1.00 57.31 185 MET A C 1
ATOM 1473 O O . MET A 1 185 ? 57.441 10.630 -89.428 1.00 57.31 185 MET A O 1
ATOM 1477 N N . SER A 1 186 ? 56.095 8.844 -89.562 1.00 54.97 186 SER A N 1
ATOM 1478 C CA . SER A 1 186 ? 57.072 7.805 -89.161 1.00 54.97 186 SER A CA 1
ATOM 1479 C C . SER A 1 186 ? 58.189 7.537 -90.181 1.00 54.97 186 SER A C 1
ATOM 1481 O O . SER A 1 186 ? 58.516 6.386 -90.467 1.00 54.97 186 SER A O 1
ATOM 1483 N N . ARG A 1 187 ? 58.814 8.577 -90.737 1.00 54.59 187 ARG A N 1
ATOM 1484 C CA . ARG A 1 187 ? 60.027 8.418 -91.554 1.00 54.59 187 ARG A CA 1
ATOM 1485 C C . ARG A 1 187 ? 61.310 8.852 -90.840 1.00 54.59 187 ARG A C 1
ATOM 1487 O O . ARG A 1 187 ? 62.384 8.674 -91.404 1.00 54.59 187 ARG A O 1
ATOM 1494 N N . GLU A 1 188 ? 61.220 9.315 -89.591 1.00 59.19 188 GLU A N 1
ATOM 1495 C CA . GLU A 1 188 ? 62.382 9.558 -88.725 1.00 59.19 188 GLU A CA 1
ATOM 1496 C C . GLU A 1 188 ? 62.198 8.932 -87.326 1.00 59.19 188 GLU A C 1
ATOM 1498 O O . GLU A 1 188 ? 61.136 9.085 -86.716 1.00 59.19 188 GLU A O 1
ATOM 1503 N N . PRO A 1 189 ? 63.203 8.195 -86.804 1.00 60.12 189 PRO A N 1
ATOM 1504 C CA . PRO A 1 189 ? 63.084 7.442 -85.560 1.00 60.12 189 PRO A CA 1
ATOM 1505 C C . PRO A 1 189 ? 63.204 8.344 -84.321 1.00 60.12 189 PRO A C 1
ATOM 1507 O O . PRO A 1 189 ? 64.168 9.087 -84.169 1.00 60.12 189 PRO A O 1
ATOM 1510 N N . PHE A 1 190 ? 62.223 8.225 -83.421 1.00 56.94 190 PHE A N 1
ATOM 1511 C CA . PHE A 1 190 ? 62.186 8.643 -82.009 1.00 56.94 190 PHE A CA 1
ATOM 1512 C C . PHE A 1 190 ? 63.378 9.479 -81.487 1.00 56.94 190 PHE A C 1
ATOM 1514 O O . PHE A 1 190 ? 64.238 8.983 -80.758 1.00 56.94 190 PHE A O 1
ATOM 1521 N N . ILE A 1 191 ? 63.399 10.780 -81.782 1.00 62.66 191 ILE A N 1
ATOM 1522 C CA . ILE A 1 191 ? 64.333 11.731 -81.158 1.00 62.66 191 ILE A CA 1
ATOM 1523 C C . ILE A 1 191 ? 63.942 11.911 -79.678 1.00 62.66 191 ILE A C 1
ATOM 1525 O O . ILE A 1 191 ? 62.756 11.923 -79.335 1.00 62.66 191 ILE A O 1
ATOM 1529 N N . GLY A 1 192 ? 64.930 12.063 -78.786 1.00 62.38 192 GLY A N 1
ATOM 1530 C CA . GLY A 1 192 ? 64.750 12.107 -77.323 1.00 62.38 192 GLY A CA 1
ATOM 1531 C C . GLY A 1 192 ? 63.695 13.098 -76.803 1.00 62.38 192 GLY A C 1
ATOM 1532 O O . GLY A 1 192 ? 63.121 12.875 -75.741 1.00 62.38 192 GLY A O 1
ATOM 1533 N N . SER A 1 193 ? 63.349 14.136 -77.571 1.00 65.94 193 SER A N 1
ATOM 1534 C CA . SER A 1 193 ? 62.264 15.071 -77.245 1.00 65.94 193 SER A CA 1
ATOM 1535 C C . SER A 1 193 ? 60.870 14.423 -77.244 1.00 65.94 193 SER A C 1
ATOM 1537 O O . SER A 1 193 ? 60.025 14.800 -76.433 1.00 65.94 193 SER A O 1
ATOM 1539 N N . MET A 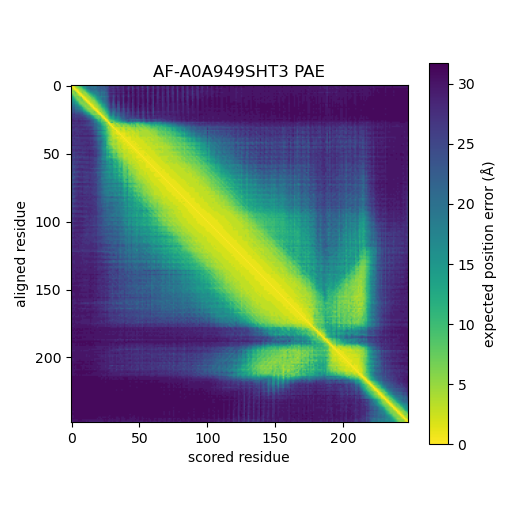1 194 ? 60.611 13.433 -78.105 1.00 67.38 194 MET A N 1
ATOM 1540 C CA . MET A 1 194 ? 59.342 12.694 -78.128 1.00 67.38 194 MET A CA 1
ATOM 1541 C C . MET A 1 194 ? 59.255 11.708 -76.959 1.00 67.38 194 MET A C 1
ATOM 1543 O O . MET A 1 194 ? 58.195 11.582 -76.352 1.00 67.38 194 MET A O 1
ATOM 1547 N N . ARG A 1 195 ? 60.382 11.093 -76.571 1.00 71.31 195 ARG A N 1
ATOM 1548 C CA . ARG A 1 195 ? 60.480 10.246 -75.370 1.00 71.31 195 ARG A CA 1
ATOM 1549 C C . ARG A 1 195 ? 60.123 11.025 -74.100 1.00 71.31 195 ARG A C 1
ATOM 1551 O O . ARG A 1 195 ? 59.260 10.575 -73.358 1.00 71.31 195 ARG A O 1
ATOM 1558 N N . VAL A 1 196 ? 60.689 12.220 -73.906 1.00 77.56 196 VAL A N 1
ATOM 1559 C CA . VAL A 1 196 ? 60.368 13.077 -72.745 1.00 77.56 196 VAL A CA 1
ATOM 1560 C C . VAL A 1 196 ? 58.884 13.474 -72.723 1.00 77.56 196 VAL A C 1
ATOM 1562 O O . VAL A 1 196 ? 58.262 13.499 -71.665 1.00 77.56 196 VAL A O 1
ATOM 1565 N N . LYS A 1 197 ? 58.268 13.736 -73.886 1.00 73.12 197 LYS A N 1
ATOM 1566 C CA . LYS A 1 197 ? 56.821 14.011 -73.969 1.00 73.12 197 LYS A CA 1
ATOM 1567 C C . LYS A 1 197 ? 55.972 12.799 -73.573 1.00 73.12 197 LYS A C 1
ATOM 1569 O O . LYS A 1 197 ? 55.003 12.968 -72.841 1.00 73.12 197 LYS A O 1
ATOM 1574 N N . PHE A 1 198 ? 56.335 11.594 -74.014 1.00 71.44 198 PHE A N 1
ATOM 1575 C CA . PHE A 1 198 ? 55.656 10.365 -73.593 1.00 71.44 198 PHE A CA 1
ATOM 1576 C C . PHE A 1 198 ? 55.815 10.097 -72.097 1.00 71.44 198 PHE A C 1
ATOM 1578 O O . PHE A 1 198 ? 54.829 9.785 -71.437 1.00 71.44 198 PHE A O 1
ATOM 1585 N N . GLU A 1 199 ? 57.018 10.271 -71.550 1.00 76.69 199 GLU A N 1
ATOM 1586 C CA . GLU A 1 199 ? 57.266 10.151 -70.110 1.00 76.69 199 GLU A CA 1
ATOM 1587 C C . GLU A 1 199 ? 56.412 11.151 -69.314 1.00 76.69 199 GLU A C 1
ATOM 1589 O O . GLU A 1 199 ? 55.785 10.767 -68.330 1.00 76.69 199 GLU A O 1
ATOM 1594 N N . ASN A 1 200 ? 56.281 12.400 -69.778 1.00 80.06 200 ASN A N 1
ATOM 1595 C CA . ASN A 1 200 ? 55.396 13.389 -69.154 1.00 80.06 200 ASN A CA 1
ATOM 1596 C C . ASN A 1 200 ? 53.919 12.980 -69.215 1.00 80.06 200 ASN A C 1
ATOM 1598 O O . ASN A 1 200 ? 53.231 13.080 -68.206 1.00 80.06 200 ASN A O 1
ATOM 1602 N N . TYR A 1 201 ? 53.434 12.458 -70.346 1.00 78.50 201 TYR A N 1
ATOM 1603 C CA . TYR A 1 201 ? 52.057 11.964 -70.435 1.00 78.50 201 TYR A CA 1
ATOM 1604 C C . TYR A 1 201 ? 51.808 10.760 -69.523 1.00 78.50 201 TYR A C 1
ATOM 1606 O O . TYR A 1 201 ? 50.791 10.726 -68.834 1.00 78.50 201 TYR A O 1
ATOM 1614 N N . ILE A 1 202 ? 52.731 9.797 -69.466 1.00 79.19 202 ILE A N 1
ATOM 1615 C CA . ILE A 1 202 ? 52.634 8.644 -68.560 1.00 79.19 202 ILE A CA 1
ATOM 1616 C C . ILE A 1 202 ? 52.611 9.118 -67.104 1.00 79.19 202 ILE A C 1
ATOM 1618 O O . ILE A 1 202 ? 51.781 8.654 -66.325 1.00 79.19 202 ILE A O 1
ATOM 1622 N N . ASN A 1 203 ? 53.458 10.083 -66.744 1.00 78.69 203 ASN A N 1
ATOM 1623 C CA . ASN A 1 203 ? 53.475 10.668 -65.405 1.00 78.69 203 ASN A CA 1
ATOM 1624 C C . ASN A 1 203 ? 52.185 11.446 -65.094 1.00 78.69 203 ASN A C 1
ATOM 1626 O O . ASN A 1 203 ? 51.656 11.346 -63.989 1.00 78.69 203 ASN A O 1
ATOM 1630 N N . ASP A 1 204 ? 51.645 12.208 -66.046 1.00 80.19 204 ASP A N 1
ATOM 1631 C CA . ASP A 1 204 ? 50.417 12.98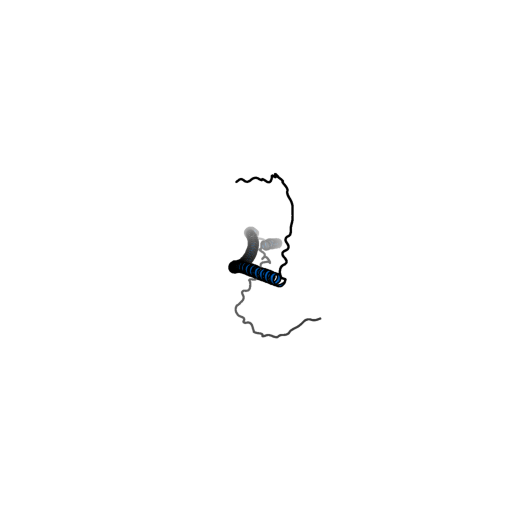9 -65.871 1.00 80.19 204 ASP A CA 1
ATOM 1632 C C . ASP A 1 204 ? 49.186 12.094 -65.726 1.00 80.19 204 ASP A C 1
ATOM 1634 O O . ASP A 1 204 ? 48.411 12.260 -64.782 1.00 80.19 204 ASP A O 1
ATOM 1638 N N . TYR A 1 205 ? 49.015 11.110 -66.611 1.00 77.00 205 TYR A N 1
ATOM 1639 C CA . TYR A 1 205 ? 47.915 10.152 -66.513 1.00 77.00 205 TYR A CA 1
ATOM 1640 C C . TYR A 1 205 ? 48.089 9.208 -65.326 1.00 77.00 205 TYR A C 1
ATOM 1642 O O . TYR A 1 205 ? 47.111 8.946 -64.634 1.00 77.00 205 TYR A O 1
ATOM 1650 N N . GLY A 1 206 ? 49.315 8.786 -65.006 1.00 76.00 206 GLY A N 1
ATOM 1651 C CA . GLY A 1 206 ? 49.613 8.031 -63.789 1.00 76.00 206 GLY A CA 1
ATOM 1652 C C . GLY A 1 206 ? 49.192 8.789 -62.528 1.00 76.00 206 GLY A C 1
ATOM 1653 O O . GLY A 1 206 ? 48.510 8.230 -61.672 1.00 76.00 206 GLY A O 1
ATOM 1654 N N . ARG A 1 207 ? 49.483 10.096 -62.449 1.00 78.69 207 ARG A N 1
ATOM 1655 C CA . ARG A 1 207 ? 49.011 10.955 -61.350 1.00 78.69 207 ARG A CA 1
ATOM 1656 C C . ARG A 1 207 ? 47.488 11.064 -61.299 1.00 78.69 207 ARG A C 1
ATOM 1658 O O . ARG A 1 207 ? 46.922 11.021 -60.210 1.00 78.69 207 ARG A O 1
ATOM 1665 N N . LYS A 1 208 ? 46.814 11.192 -62.444 1.00 78.44 208 LYS A N 1
ATOM 1666 C CA . LYS A 1 208 ? 45.346 11.281 -62.496 1.00 78.44 208 LYS A CA 1
ATOM 1667 C C . LYS A 1 208 ? 44.657 9.951 -62.138 1.00 78.44 208 LYS A C 1
ATOM 1669 O O . LYS A 1 208 ? 43.654 9.968 -61.428 1.00 78.44 208 LYS A O 1
ATOM 1674 N N . VAL A 1 209 ? 45.212 8.811 -62.559 1.00 77.50 209 VAL A N 1
ATOM 1675 C CA . VAL A 1 209 ? 44.738 7.470 -62.169 1.00 77.50 209 VAL A CA 1
ATOM 1676 C C . VAL A 1 209 ? 44.953 7.240 -60.671 1.00 77.50 209 VAL A C 1
ATOM 1678 O O . VAL A 1 209 ? 44.058 6.778 -59.974 1.00 77.50 209 VAL A O 1
ATOM 1681 N N . GLU A 1 210 ? 46.098 7.623 -60.115 1.00 77.06 210 GLU A N 1
ATOM 1682 C CA . GLU A 1 210 ? 46.296 7.526 -58.663 1.00 77.06 210 GLU A CA 1
ATOM 1683 C C . GLU A 1 210 ? 45.365 8.472 -57.880 1.00 77.06 210 GLU A C 1
ATOM 1685 O O . GLU A 1 210 ? 44.894 8.124 -56.795 1.00 77.06 210 GLU A O 1
ATOM 1690 N N . ALA A 1 211 ? 45.027 9.642 -58.434 1.00 75.56 211 ALA A N 1
ATOM 1691 C CA . ALA A 1 211 ? 44.104 10.588 -57.806 1.00 75.56 211 ALA A CA 1
ATOM 1692 C C . ALA A 1 211 ? 42.645 10.094 -57.771 1.00 75.56 211 ALA A C 1
ATOM 1694 O O . ALA A 1 211 ? 41.973 10.260 -56.750 1.00 75.56 211 ALA A O 1
ATOM 1695 N N . ALA A 1 212 ? 42.148 9.479 -58.850 1.00 74.12 212 ALA A N 1
ATOM 1696 C CA . ALA A 1 212 ? 40.773 8.976 -58.903 1.00 74.12 212 ALA A CA 1
ATOM 1697 C C . ALA A 1 212 ? 40.616 7.551 -58.329 1.00 74.12 212 ALA A C 1
ATOM 1699 O O . ALA A 1 212 ? 39.496 7.064 -58.164 1.00 74.12 212 ALA A O 1
ATOM 1700 N N . LYS A 1 213 ? 41.712 6.873 -57.959 1.00 77.75 213 LYS A N 1
ATOM 1701 C CA . LYS A 1 213 ? 41.658 5.565 -57.296 1.00 77.75 213 LYS A CA 1
ATOM 1702 C C . LYS A 1 213 ? 40.970 5.690 -55.937 1.00 77.75 213 LYS A C 1
ATOM 1704 O O . LYS A 1 213 ? 41.249 6.579 -55.126 1.00 77.75 213 LYS A O 1
ATOM 1709 N N . VAL A 1 214 ? 40.040 4.779 -55.670 1.00 73.69 214 VAL A N 1
ATOM 1710 C CA . VAL A 1 214 ? 39.409 4.674 -54.356 1.00 73.69 214 VAL A CA 1
ATOM 1711 C C . VAL A 1 214 ? 40.449 4.141 -53.374 1.00 73.69 214 VAL A C 1
ATOM 1713 O O . VAL A 1 214 ? 40.919 3.014 -53.509 1.00 73.69 214 VAL A O 1
ATOM 1716 N N . LYS A 1 215 ? 40.828 4.961 -52.392 1.00 73.75 215 LYS A N 1
ATOM 1717 C CA . LYS A 1 215 ? 41.662 4.511 -51.277 1.00 73.75 215 LYS A CA 1
ATOM 1718 C C . LYS A 1 215 ? 40.769 3.745 -50.299 1.00 73.75 215 LYS A C 1
ATOM 1720 O O . LYS A 1 215 ? 39.694 4.259 -49.983 1.00 73.75 215 LYS A O 1
ATOM 1725 N N . PRO A 1 216 ? 41.167 2.546 -49.841 1.00 56.41 216 PRO A N 1
ATOM 1726 C CA . PRO A 1 216 ? 40.451 1.881 -48.768 1.00 56.41 216 PRO A CA 1
ATOM 1727 C C . PRO A 1 216 ? 40.550 2.779 -47.537 1.00 56.41 216 PRO A C 1
ATOM 1729 O O . PRO A 1 216 ? 41.646 3.146 -47.113 1.00 56.41 216 PRO A O 1
ATOM 1732 N N . ASP A 1 217 ? 39.400 3.196 -47.019 1.00 53.22 217 ASP A N 1
ATOM 1733 C CA . ASP A 1 217 ? 39.341 3.970 -45.788 1.00 53.22 217 ASP A CA 1
ATOM 1734 C C . ASP A 1 217 ? 40.007 3.136 -44.681 1.00 53.22 217 ASP A C 1
ATOM 1736 O O . ASP A 1 217 ? 39.620 1.988 -44.448 1.00 53.22 217 ASP A O 1
ATOM 1740 N N . ALA A 1 218 ? 41.009 3.693 -43.998 1.00 49.44 218 ALA A N 1
ATOM 1741 C CA . ALA A 1 218 ? 41.713 3.062 -42.876 1.00 49.44 218 ALA A CA 1
ATOM 1742 C C . ALA A 1 218 ? 40.841 3.012 -41.599 1.00 49.44 218 ALA A C 1
ATOM 1744 O O . ALA A 1 218 ? 41.298 3.304 -40.500 1.00 49.44 218 ALA A O 1
ATOM 1745 N N . GLY A 1 219 ? 39.559 2.678 -41.753 1.00 49.91 219 GLY A N 1
ATOM 1746 C CA . GLY A 1 219 ? 38.542 2.672 -40.701 1.00 49.91 219 GLY A CA 1
ATOM 1747 C C . GLY A 1 219 ? 37.479 1.595 -40.917 1.00 49.91 219 GLY A C 1
ATOM 1748 O O . GLY A 1 219 ? 36.313 1.814 -40.602 1.00 49.91 219 GLY A O 1
ATOM 1749 N N . GLY A 1 220 ? 37.864 0.463 -41.518 1.00 43.25 220 GLY A N 1
ATOM 1750 C CA . GLY A 1 220 ? 36.956 -0.626 -41.892 1.00 43.25 220 GLY A CA 1
ATOM 1751 C C . GLY A 1 220 ? 37.446 -2.039 -41.570 1.00 43.25 220 GLY A C 1
ATOM 1752 O O . GLY A 1 220 ? 36.826 -2.991 -42.030 1.00 43.25 220 GLY A O 1
ATOM 1753 N N . SER A 1 221 ? 38.511 -2.215 -40.782 1.00 34.94 221 SER A N 1
ATOM 1754 C CA . SER A 1 221 ? 38.796 -3.505 -40.142 1.00 34.94 221 SER A CA 1
ATOM 1755 C C . SER A 1 221 ? 37.913 -3.646 -38.901 1.00 34.94 221 SER A C 1
ATOM 1757 O O . SER A 1 221 ? 38.381 -3.563 -37.769 1.00 34.94 221 SER A O 1
ATOM 1759 N N . MET A 1 222 ? 36.608 -3.808 -39.128 1.00 44.53 222 MET A N 1
ATOM 1760 C CA . MET A 1 222 ? 35.759 -4.492 -38.164 1.00 44.53 222 MET A CA 1
ATOM 1761 C C . MET A 1 222 ? 36.157 -5.963 -38.265 1.00 44.53 222 MET A C 1
ATOM 1763 O O . MET A 1 222 ? 35.759 -6.668 -39.192 1.00 44.53 222 MET A O 1
ATOM 1767 N N . GLU A 1 223 ? 37.042 -6.377 -37.368 1.00 39.28 223 GLU A N 1
ATOM 1768 C CA . GLU A 1 223 ? 37.326 -7.780 -37.113 1.00 39.28 223 GLU A CA 1
ATOM 1769 C C . GLU A 1 223 ? 35.980 -8.493 -36.874 1.00 39.28 223 GLU A C 1
ATOM 1771 O O . GLU A 1 223 ? 35.182 -8.028 -36.050 1.00 39.28 223 GLU A O 1
ATOM 1776 N N . PRO A 1 224 ? 35.648 -9.548 -37.638 1.00 47.50 224 PRO A N 1
ATOM 1777 C CA . PRO A 1 224 ? 34.437 -10.314 -37.387 1.00 47.50 224 PRO A CA 1
ATOM 1778 C C . PRO A 1 224 ? 34.526 -10.900 -35.971 1.00 47.50 224 PRO A C 1
ATOM 1780 O O . PRO A 1 224 ? 35.585 -11.421 -35.616 1.00 47.50 224 PRO A O 1
ATOM 1783 N N . PRO A 1 225 ? 33.462 -10.837 -35.145 1.00 43.72 225 PRO A N 1
ATOM 1784 C CA . PRO A 1 225 ? 33.490 -11.473 -33.838 1.00 43.72 225 PRO A CA 1
ATOM 1785 C C . PRO A 1 225 ? 33.770 -12.960 -34.046 1.00 43.72 225 PRO A C 1
ATOM 1787 O O . PRO A 1 225 ? 32.989 -13.665 -34.688 1.00 43.72 225 PRO A O 1
ATOM 1790 N N . ALA A 1 226 ? 34.920 -13.407 -33.543 1.00 42.62 226 ALA A N 1
ATOM 1791 C CA . ALA A 1 226 ? 35.305 -14.803 -33.534 1.00 42.62 226 ALA A CA 1
ATOM 1792 C C . ALA A 1 226 ? 34.175 -15.611 -32.884 1.00 42.62 226 ALA A C 1
ATOM 1794 O O . ALA A 1 226 ? 33.897 -15.484 -31.690 1.00 42.62 226 ALA A O 1
ATOM 1795 N N . ALA A 1 227 ? 33.493 -16.414 -33.698 1.00 44.25 227 ALA A N 1
ATOM 1796 C CA . ALA A 1 227 ? 32.581 -17.427 -33.209 1.00 44.25 227 ALA A CA 1
ATOM 1797 C C . ALA A 1 227 ? 33.382 -18.394 -32.316 1.00 44.25 227 ALA A C 1
ATOM 1799 O O . ALA A 1 227 ? 34.446 -18.856 -32.739 1.00 44.25 227 ALA A O 1
ATOM 1800 N N . PRO A 1 228 ? 32.919 -18.702 -31.094 1.00 41.34 228 PRO A N 1
ATOM 1801 C CA . PRO A 1 228 ? 33.616 -19.642 -30.232 1.00 41.34 228 PRO A CA 1
ATOM 1802 C C . PRO A 1 228 ? 33.523 -21.044 -30.842 1.00 41.34 228 PRO A C 1
ATOM 1804 O O . PRO A 1 228 ? 32.429 -21.551 -31.100 1.00 41.34 228 PRO A O 1
ATOM 1807 N N . LEU A 1 229 ? 34.678 -21.665 -31.093 1.00 42.28 229 LEU A N 1
ATOM 1808 C CA . LEU A 1 229 ? 34.755 -23.070 -31.479 1.00 42.28 229 LEU A CA 1
ATOM 1809 C C . LEU A 1 229 ? 34.311 -23.956 -30.298 1.00 42.28 229 LEU A C 1
ATOM 1811 O O . LEU A 1 229 ? 34.683 -23.684 -29.154 1.00 42.28 229 LEU A O 1
ATOM 1815 N N . PRO A 1 230 ? 33.526 -25.016 -30.551 1.00 46.44 230 PRO A N 1
ATOM 1816 C CA . PRO A 1 230 ? 33.097 -25.949 -29.526 1.00 46.44 230 PRO A CA 1
ATOM 1817 C C . PRO A 1 230 ? 34.210 -26.960 -29.241 1.00 46.44 230 PRO A C 1
ATOM 1819 O O . PRO A 1 230 ? 34.658 -27.670 -30.139 1.00 46.44 230 PRO A O 1
ATOM 1822 N N . GLY A 1 231 ? 34.584 -27.076 -27.969 1.00 52.44 231 GLY A N 1
ATOM 1823 C CA . GLY A 1 231 ? 35.339 -28.219 -27.467 1.00 52.44 231 GLY A CA 1
ATOM 1824 C C . GLY A 1 231 ? 36.779 -27.910 -27.095 1.00 52.44 231 GLY A C 1
ATOM 1825 O O . GLY A 1 231 ? 37.696 -28.318 -27.791 1.00 52.44 231 GLY A O 1
ATOM 1826 N N . GLU A 1 232 ? 36.971 -27.321 -25.918 1.00 36.84 232 GLU A N 1
ATOM 1827 C CA . GLU A 1 232 ? 38.122 -27.688 -25.098 1.00 36.84 232 GLU A CA 1
ATOM 1828 C C . GLU A 1 232 ? 37.692 -27.697 -23.631 1.00 36.84 232 GLU A C 1
ATOM 1830 O O . GLU A 1 232 ? 37.196 -26.710 -23.086 1.00 36.84 232 GLU A O 1
ATOM 1835 N N . ALA A 1 233 ? 37.746 -28.888 -23.042 1.00 42.16 233 ALA A N 1
ATOM 1836 C CA . ALA A 1 233 ? 37.353 -29.152 -21.670 1.00 42.16 233 ALA A CA 1
ATOM 1837 C C . ALA A 1 233 ? 38.277 -28.400 -20.692 1.00 42.16 233 ALA A C 1
ATOM 1839 O O . ALA A 1 233 ? 39.480 -28.315 -20.943 1.00 42.16 233 ALA A O 1
ATOM 1840 N N . PRO A 1 234 ? 37.765 -27.893 -19.558 1.00 48.59 234 PRO A N 1
ATOM 1841 C CA . PRO A 1 234 ? 38.620 -27.267 -18.559 1.00 48.59 234 PRO A CA 1
ATOM 1842 C C . PRO A 1 234 ? 39.454 -28.341 -17.838 1.00 48.59 234 PRO A C 1
ATOM 1844 O O . PRO A 1 234 ? 38.877 -29.323 -17.356 1.00 48.59 234 PRO A O 1
ATOM 1847 N N . PRO A 1 235 ? 40.783 -28.187 -17.689 1.00 46.81 235 PRO A N 1
ATOM 1848 C CA . PRO A 1 235 ? 41.503 -28.967 -16.705 1.00 46.81 235 PRO A CA 1
ATOM 1849 C C . PRO A 1 235 ? 41.168 -28.431 -15.312 1.00 46.81 235 PRO A C 1
ATOM 1851 O O . PRO A 1 235 ? 41.344 -27.257 -14.991 1.00 46.81 235 PRO A O 1
ATOM 1854 N N . VAL A 1 236 ? 40.660 -29.352 -14.505 1.00 48.91 236 VAL A N 1
ATOM 1855 C CA . VAL A 1 236 ? 40.468 -29.258 -13.063 1.00 48.91 236 VAL A CA 1
ATOM 1856 C C . VAL A 1 236 ? 41.782 -28.854 -12.390 1.00 48.91 236 VAL A C 1
ATOM 1858 O O . VAL A 1 236 ? 42.795 -29.534 -12.544 1.00 48.91 236 VAL A O 1
ATOM 1861 N N . SER A 1 237 ? 41.747 -27.802 -11.577 1.00 44.84 237 SER A N 1
ATOM 1862 C CA . SER A 1 237 ? 42.700 -27.610 -10.485 1.00 44.84 237 SER A CA 1
ATOM 1863 C C . SER A 1 237 ? 41.952 -27.144 -9.235 1.00 44.84 237 SER A C 1
ATOM 1865 O O . SER A 1 237 ? 41.431 -26.035 -9.142 1.00 44.84 237 SER A O 1
ATOM 1867 N N . GLU A 1 238 ? 41.849 -28.085 -8.300 1.00 42.28 238 GLU A N 1
ATOM 1868 C CA . GLU A 1 238 ? 41.344 -27.942 -6.935 1.00 42.28 238 GLU A CA 1
ATOM 1869 C C . GLU A 1 238 ? 42.232 -27.018 -6.063 1.00 42.28 238 GLU A C 1
ATOM 1871 O O . GLU A 1 238 ? 43.316 -26.606 -6.485 1.00 42.28 238 GLU A O 1
ATOM 1876 N N . PRO A 1 239 ? 41.767 -26.639 -4.855 1.00 47.69 239 PRO A N 1
ATOM 1877 C CA . PRO A 1 239 ? 42.023 -25.340 -4.255 1.00 47.69 239 PRO A CA 1
ATOM 1878 C C . PRO A 1 239 ? 43.235 -25.346 -3.319 1.00 47.69 239 PRO A C 1
ATOM 1880 O O . PRO A 1 239 ? 43.451 -26.282 -2.553 1.00 47.69 239 PRO A O 1
ATOM 1883 N N . ALA A 1 240 ? 43.964 -24.232 -3.284 1.00 42.00 240 ALA A N 1
ATOM 1884 C CA . ALA A 1 240 ? 44.896 -23.935 -2.205 1.00 42.00 240 ALA A CA 1
ATOM 1885 C C . ALA A 1 240 ? 44.501 -22.614 -1.541 1.00 42.00 240 ALA A C 1
ATOM 1887 O O . ALA A 1 240 ? 44.622 -21.529 -2.106 1.00 42.00 240 ALA A O 1
ATOM 1888 N N . ALA A 1 241 ? 44.003 -22.746 -0.316 1.00 42.34 241 ALA A N 1
ATOM 1889 C CA . ALA A 1 241 ? 43.909 -21.687 0.667 1.00 42.34 241 ALA A CA 1
ATOM 1890 C C . ALA A 1 241 ? 45.262 -20.974 0.841 1.00 42.34 241 ALA A C 1
ATOM 1892 O O . ALA A 1 241 ? 46.283 -21.649 0.926 1.00 42.34 241 ALA A O 1
ATOM 1893 N N . ASN A 1 242 ? 45.271 -19.651 1.021 1.00 45.12 242 ASN A N 1
ATOM 1894 C CA . ASN A 1 242 ? 45.665 -19.095 2.317 1.00 45.12 242 ASN A CA 1
ATOM 1895 C C . ASN A 1 242 ? 45.335 -17.600 2.441 1.00 45.12 242 ASN A C 1
ATOM 1897 O O . ASN A 1 242 ? 45.516 -16.791 1.538 1.00 45.12 242 ASN A O 1
ATOM 1901 N N . VAL A 1 243 ? 44.871 -17.305 3.643 1.00 50.59 243 VAL A N 1
ATOM 1902 C CA . VAL A 1 243 ? 44.586 -16.049 4.319 1.00 50.59 243 VAL A CA 1
ATOM 1903 C C . VAL A 1 243 ? 45.741 -15.046 4.211 1.00 50.59 243 VAL A C 1
ATOM 1905 O O . VAL A 1 243 ? 46.882 -15.388 4.504 1.00 50.59 243 VAL A O 1
ATOM 1908 N N . SER A 1 244 ? 45.431 -13.772 3.950 1.00 44.94 244 SER A N 1
ATOM 1909 C CA . SER A 1 244 ? 46.254 -12.672 4.465 1.00 44.94 244 SER A CA 1
ATOM 1910 C C . SER A 1 244 ? 45.369 -11.562 5.031 1.00 44.94 244 SER A C 1
ATOM 1912 O O . SER A 1 244 ? 44.662 -10.854 4.319 1.00 44.94 244 SER A O 1
ATOM 1914 N N . LYS A 1 245 ? 45.392 -11.488 6.362 1.00 48.28 245 LYS A N 1
ATOM 1915 C CA . LYS A 1 245 ? 44.773 -10.492 7.246 1.00 48.28 245 LYS A CA 1
ATOM 1916 C C . LYS A 1 245 ? 45.627 -9.194 7.256 1.00 48.28 245 LYS A C 1
ATOM 1918 O O . LYS A 1 245 ? 46.808 -9.284 6.920 1.00 48.28 245 LYS A O 1
ATOM 1923 N N . PRO A 1 246 ? 45.081 -8.011 7.621 1.00 51.91 246 PRO A N 1
ATOM 1924 C CA . PRO A 1 246 ? 45.763 -6.719 7.478 1.00 51.91 246 PRO A CA 1
ATOM 1925 C C . PRO A 1 246 ? 46.536 -6.302 8.742 1.00 51.91 246 PRO A C 1
ATOM 1927 O O . PRO A 1 246 ? 46.192 -6.761 9.832 1.00 51.91 246 PRO A O 1
ATOM 1930 N N . ALA A 1 247 ? 47.532 -5.418 8.586 1.00 44.09 247 ALA A N 1
ATOM 1931 C CA . ALA A 1 247 ? 48.133 -4.538 9.611 1.00 44.09 247 ALA A CA 1
ATOM 1932 C C . ALA A 1 247 ? 49.305 -3.728 8.999 1.00 44.09 247 ALA A C 1
ATOM 1934 O O . ALA A 1 247 ? 49.805 -4.136 7.946 1.00 44.09 247 ALA A O 1
AT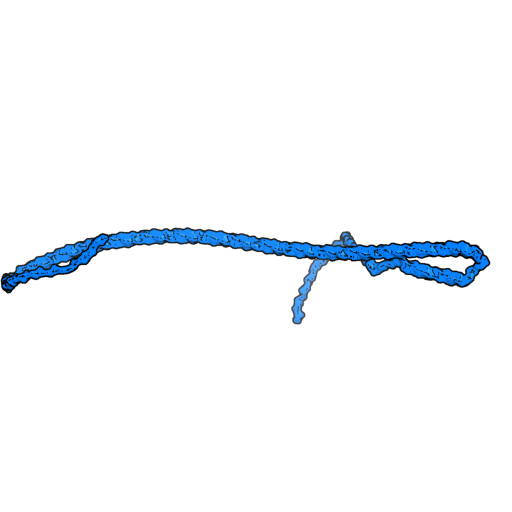OM 1935 N N . PRO A 1 248 ? 49.847 -2.693 9.672 1.00 60.16 248 PRO A N 1
ATOM 1936 C CA . PRO A 1 248 ? 49.373 -2.005 10.881 1.00 60.16 248 PRO A CA 1
ATOM 1937 C C . PRO A 1 248 ? 48.727 -0.634 10.618 1.00 60.16 248 PRO A C 1
ATOM 1939 O O . PRO A 1 248 ? 49.055 0.010 9.598 1.00 60.16 248 PRO A O 1
#

Mean predicted aligned error: 20.07 Å

Secondary structure (DSSP, 8-state):
----------------------------HHHHHHHHHHHHHHHHHHHHHHHHHHHHHHHHHHHHHHHHHHHHHHHHHHHHHHHHHHHHHHHHHHHHHHHHHHHHHHHHHHHHHHHHHHHHHHHHHHHHHHHHHHHHHHHHHHHHHHHHHHHHHHHHHHHHHHHHHHHHHHHHHHHHHHHHHHHHHTTS---HHHHHHHHHHHHHHHHHHHHHS-PPPSS-------PPPS--PPPP------------

Radius of gyration: 74.6 Å; Cα contacts (8 Å, |Δi|>4): 13; chains: 1; bounding box: 137×67×200 Å

pLDDT: mean 76.95, std 21.56, range [29.56, 97.81]